Protein AF-A0A383C4E4-F1 (afdb_monomer)

Secondary structure (DSSP, 8-state):
-------B---SSTTSTTT-TT---B-----S----EEEEEHHHHHHHHHSSPPS---EEEEEEEEEEEGGGTSEEEEEEEEEEEEEEEEEGGGTEEEEEEEEEEEEES---TTSB-TTSSBP-SSEEEEEEEEEEEETTEEEEEEEEEEEE-TT-GGG-EEEEEEEEEEEETTTEEEEEEEEEEE----GGGPPPSSEEEEEEEEEEE--SSTTT---EEEEEEEEEE---SEE-TTS-S--

Organism: NCBI:txid408172

Mean predicted aligned error: 9.78 Å

pLDDT: mean 85.89, std 15.34, range [33.47, 98.38]

Nearest PDB structures (foldseek):
  5fvn-assembly2_D  TM=4.612E-01  e=5.073E-02  Enterobacter cloacae
  8qur-assembly1_A  TM=4.595E-01  e=1.278E-01  Klebsiella pneumoniae
  6rck-assembly1_A  TM=4.454E-01  e=1.677E-01  Klebsiella pneumoniae
  5o79-assembly1_A  TM=4.709E-01  e=2.735E-01  Klebsiella pneumoniae
  7pzf-assembly2_E  TM=3.926E-01  e=1.349E-01  Klebsiella pneumoniae

Solvent-accessible surface area (backbone atoms only — not comparable to full-atom values): 12964 Å² total; per-residue (Å²): 134,88,84,75,87,67,64,56,76,58,84,74,64,87,84,7,48,93,73,39,88,81,64,68,71,54,77,65,74,81,84,70,82,90,72,54,70,47,75,51,38,56,21,59,51,49,22,72,74,71,75,46,86,58,94,52,67,32,44,36,38,40,30,50,42,79,47,72,38,78,92,40,65,45,25,30,34,58,23,33,31,41,36,41,34,49,60,78,41,64,34,84,91,76,48,28,75,33,29,33,40,37,38,38,37,32,62,29,50,38,29,29,86,42,33,58,41,99,87,71,45,66,26,31,61,52,23,31,37,43,33,42,38,37,43,36,35,34,89,82,27,41,37,39,38,35,40,29,39,40,45,28,40,99,87,30,52,43,47,18,28,37,24,38,38,45,32,44,34,39,63,50,92,80,36,38,39,40,35,39,36,38,35,36,17,34,78,44,57,42,63,96,76,46,82,74,49,26,42,19,34,32,41,39,38,40,36,36,40,50,44,100,46,60,92,81,48,59,60,69,55,73,49,74,52,76,42,89,29,42,39,50,61,28,41,40,92,81,68,62,84,93,99

Foldseek 3Di:
DDPDDDQDQDCDDCPHCVNPVPDDRDPPDDPDDPWDKDKDWPQVVCCVVVVDHGPFTKIKMAIQAFDDFPNCQQHGFTAGWMKIKRWFDADPVQQWRIKMKMWIKGAFQFWWLQFADPVRHTDRHQKIKTKMWMWTCGPQWIKIKMKMWIAGGPPRRLSTWIKIKIKIWHDDPVFKTKMKMKIAIDDRHHPPPDDGQTGWMKIKMKMWTCDPCNVPDIDIDMDMDIDDHHIHRGHDPPNDDDD

Structure (mmCIF, N/CA/C/O backbone):
data_AF-A0A383C4E4-F1
#
_entry.id   AF-A0A383C4E4-F1
#
loop_
_atom_site.group_PDB
_atom_site.id
_atom_site.type_symbol
_atom_site.label_atom_id
_atom_site.label_alt_id
_atom_site.label_comp_id
_atom_site.label_asym_id
_atom_site.label_entity_id
_atom_site.label_seq_id
_atom_site.pdbx_PDB_ins_code
_atom_site.Cartn_x
_atom_site.Cartn_y
_atom_site.Cartn_z
_atom_site.occupancy
_atom_site.B_iso_or_equiv
_atom_site.auth_seq_id
_atom_site.auth_comp_id
_atom_site.auth_asym_id
_atom_site.auth_atom_id
_atom_site.pdbx_PDB_model_num
ATOM 1 N N . ASP A 1 1 ? 26.496 -8.017 -4.647 1.00 34.62 1 ASP A N 1
ATOM 2 C CA . ASP A 1 1 ? 27.631 -7.315 -4.023 1.00 34.62 1 ASP A CA 1
ATOM 3 C C . ASP A 1 1 ? 27.205 -5.937 -3.558 1.00 34.62 1 ASP A C 1
ATOM 5 O O . ASP A 1 1 ? 27.187 -5.003 -4.343 1.00 34.62 1 ASP A O 1
ATOM 9 N N . GLY A 1 2 ? 26.782 -5.831 -2.296 1.00 33.47 2 GLY A N 1
ATOM 10 C CA . GLY A 1 2 ? 26.472 -4.542 -1.680 1.00 33.47 2 GLY A CA 1
ATOM 11 C C . GLY A 1 2 ? 27.771 -3.847 -1.295 1.00 33.47 2 GLY A C 1
ATOM 12 O O . GLY A 1 2 ? 28.383 -4.205 -0.289 1.00 33.47 2 GLY A O 1
ATOM 13 N N . GLN A 1 3 ? 28.214 -2.899 -2.115 1.00 38.44 3 GLN A N 1
ATOM 14 C CA . GLN A 1 3 ? 29.313 -2.001 -1.771 1.00 38.44 3 GLN A CA 1
ATOM 15 C C . GLN A 1 3 ? 28.764 -0.907 -0.854 1.00 38.44 3 GLN A C 1
ATOM 17 O O . GLN A 1 3 ? 28.346 0.151 -1.302 1.00 38.44 3 GLN A O 1
ATOM 22 N N . GLY A 1 4 ? 28.695 -1.208 0.442 1.00 39.41 4 GLY A N 1
ATOM 23 C CA . GLY A 1 4 ? 28.630 -0.163 1.456 1.00 39.41 4 GLY A CA 1
ATOM 24 C C . GLY A 1 4 ? 30.041 0.372 1.674 1.00 39.41 4 GLY A C 1
ATOM 25 O O . GLY A 1 4 ? 30.912 -0.379 2.121 1.00 39.41 4 GLY A O 1
ATOM 26 N N . ASP A 1 5 ? 30.275 1.639 1.346 1.00 48.12 5 ASP A N 1
ATOM 27 C CA . ASP A 1 5 ? 31.549 2.303 1.607 1.00 48.12 5 ASP A CA 1
ATOM 28 C C . ASP A 1 5 ? 31.617 2.710 3.082 1.00 48.12 5 ASP A C 1
ATOM 30 O O . ASP A 1 5 ? 30.988 3.664 3.535 1.00 48.12 5 ASP A O 1
ATOM 34 N N . PHE A 1 6 ? 32.378 1.949 3.868 1.00 47.84 6 PHE A N 1
ATOM 35 C CA . PHE A 1 6 ? 32.626 2.253 5.275 1.00 47.84 6 PHE A CA 1
ATOM 36 C C . PHE A 1 6 ? 33.975 2.949 5.439 1.00 47.84 6 PHE A C 1
ATOM 38 O O . PHE A 1 6 ? 34.962 2.579 4.801 1.00 47.84 6 PHE A O 1
ATOM 45 N N . THR A 1 7 ? 34.052 3.896 6.379 1.00 50.06 7 THR A N 1
ATOM 46 C CA . THR A 1 7 ? 35.342 4.432 6.835 1.00 50.06 7 THR A CA 1
ATOM 47 C C . THR A 1 7 ? 36.208 3.277 7.349 1.00 50.06 7 THR A C 1
ATOM 49 O O . THR A 1 7 ? 35.898 2.656 8.369 1.00 50.06 7 THR A O 1
ATOM 52 N N . ARG A 1 8 ? 37.302 2.984 6.640 1.00 53.38 8 ARG A N 1
ATOM 53 C CA . ARG A 1 8 ? 38.217 1.882 6.954 1.00 53.38 8 ARG A CA 1
ATOM 54 C C . ARG A 1 8 ? 39.550 2.434 7.439 1.00 53.38 8 ARG A C 1
ATOM 56 O O . ARG A 1 8 ? 40.297 3.044 6.680 1.00 53.38 8 ARG A O 1
ATOM 63 N N . CYS A 1 9 ? 39.875 2.168 8.700 1.00 56.00 9 CYS A N 1
ATOM 64 C CA . CYS A 1 9 ? 41.239 2.300 9.207 1.00 56.00 9 CYS A CA 1
ATOM 65 C C . CYS A 1 9 ? 41.822 0.890 9.346 1.00 56.00 9 CYS A C 1
ATOM 67 O O . CYS A 1 9 ? 41.473 0.142 10.258 1.00 56.00 9 CYS A O 1
ATOM 69 N N . GLU A 1 10 ? 42.679 0.508 8.406 1.00 55.75 10 GLU A N 1
ATOM 70 C CA . GLU A 1 10 ? 43.325 -0.802 8.367 1.00 55.75 10 GLU A CA 1
ATOM 71 C C . GLU A 1 10 ? 44.598 -0.748 9.224 1.00 55.75 10 GLU A C 1
ATOM 73 O O . GLU A 1 10 ? 45.531 -0.014 8.914 1.00 55.75 10 GLU A O 1
ATOM 78 N N . ILE A 1 11 ? 44.612 -1.446 10.365 1.00 54.62 11 ILE A N 1
ATOM 79 C CA . ILE A 1 11 ? 45.678 -1.304 11.382 1.00 54.62 11 ILE A CA 1
ATOM 80 C C . ILE A 1 11 ? 46.744 -2.412 11.244 1.00 54.62 11 ILE A C 1
ATOM 82 O O . ILE A 1 11 ? 47.861 -2.257 11.733 1.00 54.62 11 ILE A O 1
ATOM 86 N N . PHE A 1 12 ? 46.440 -3.506 10.531 1.00 47.72 12 PHE A N 1
ATOM 87 C CA . PHE A 1 12 ? 47.364 -4.612 10.248 1.00 47.72 12 PHE A CA 1
ATOM 88 C C . PHE A 1 12 ? 47.066 -5.248 8.878 1.00 47.72 12 PHE A C 1
ATOM 90 O O . PHE A 1 12 ? 45.905 -5.489 8.566 1.00 47.72 12 PHE A O 1
ATOM 97 N N . GLY A 1 13 ? 48.111 -5.534 8.091 1.00 55.59 13 GLY A N 1
ATOM 98 C CA . GLY A 1 13 ? 48.041 -6.025 6.703 1.00 55.59 13 GLY A CA 1
ATOM 99 C C . GLY A 1 13 ? 49.127 -5.375 5.831 1.00 55.59 13 GLY A C 1
ATOM 100 O O . GLY A 1 13 ? 49.783 -4.439 6.291 1.00 55.59 13 GLY A O 1
ATOM 101 N N . ASP A 1 14 ? 49.333 -5.844 4.595 1.00 55.06 14 ASP A N 1
ATOM 102 C CA . ASP A 1 14 ? 50.306 -5.233 3.662 1.00 55.06 14 ASP A CA 1
ATOM 103 C C . ASP A 1 14 ? 49.975 -3.758 3.354 1.00 55.06 14 ASP A C 1
ATOM 105 O O . ASP A 1 14 ? 50.883 -2.964 3.120 1.00 55.06 14 ASP A O 1
ATOM 109 N N . ASP A 1 15 ? 48.697 -3.383 3.471 1.00 52.56 15 ASP A N 1
ATOM 110 C CA . ASP A 1 15 ? 48.166 -2.026 3.290 1.00 52.56 15 ASP A CA 1
ATOM 111 C 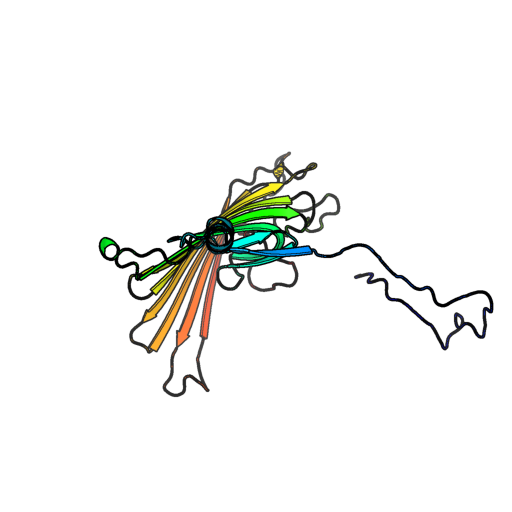C . ASP A 1 15 ? 48.082 -1.193 4.593 1.00 52.56 15 ASP A C 1
ATOM 113 O O . ASP A 1 15 ? 47.502 -0.105 4.605 1.00 52.56 15 ASP A O 1
ATOM 117 N N . ALA A 1 16 ? 48.639 -1.675 5.713 1.00 52.34 16 ALA A N 1
ATOM 118 C CA . ALA A 1 16 ? 48.632 -0.938 6.978 1.00 52.34 16 ALA A CA 1
ATOM 119 C C . ALA A 1 16 ? 49.581 0.286 6.938 1.00 52.34 16 ALA A C 1
ATOM 121 O O . ALA A 1 16 ? 50.659 0.208 6.344 1.00 52.34 16 ALA A O 1
ATOM 122 N N . PRO A 1 17 ? 49.277 1.389 7.656 1.00 51.47 17 PRO A N 1
ATOM 123 C CA . PRO A 1 17 ? 50.084 2.619 7.651 1.00 51.47 17 PRO A CA 1
ATOM 124 C C . PRO A 1 17 ? 51.534 2.437 8.132 1.00 51.47 17 PRO A C 1
ATOM 126 O O . PRO A 1 17 ? 52.376 3.305 7.917 1.00 51.47 17 PRO A O 1
ATOM 129 N N . ASN A 1 18 ? 51.845 1.304 8.771 1.00 54.72 18 ASN A N 1
ATOM 130 C CA . ASN A 1 18 ? 53.214 0.931 9.129 1.00 54.72 18 ASN A CA 1
ATOM 131 C C . ASN A 1 18 ? 54.079 0.548 7.908 1.00 54.72 18 ASN A C 1
ATOM 133 O O . ASN A 1 18 ? 55.302 0.616 8.009 1.00 54.72 18 ASN A O 1
ATOM 137 N N . ASN A 1 19 ? 53.463 0.176 6.778 1.00 55.12 19 ASN A N 1
ATOM 138 C CA . ASN A 1 19 ? 54.127 -0.229 5.534 1.00 55.12 19 ASN A CA 1
ATOM 139 C C . ASN A 1 19 ? 53.989 0.807 4.395 1.00 55.12 19 ASN A C 1
ATOM 141 O O . ASN A 1 19 ? 54.806 0.788 3.477 1.00 55.12 19 ASN A O 1
ATOM 145 N N . ASP A 1 20 ? 53.031 1.743 4.475 1.00 58.00 20 ASP A N 1
ATOM 146 C CA . ASP A 1 20 ? 52.913 2.907 3.578 1.00 58.00 20 ASP A CA 1
ATOM 147 C C . ASP A 1 20 ? 52.643 4.204 4.381 1.00 58.00 20 ASP A C 1
ATOM 149 O O . ASP A 1 20 ? 51.496 4.500 4.732 1.00 58.00 20 ASP A O 1
ATOM 153 N N . PRO A 1 21 ? 53.681 5.015 4.676 1.00 57.44 21 PRO A N 1
ATOM 154 C CA . PRO A 1 21 ? 53.554 6.228 5.489 1.00 57.44 21 PRO A CA 1
ATOM 155 C C . PRO A 1 21 ? 52.759 7.363 4.813 1.00 57.44 21 PRO A C 1
ATOM 157 O O . PRO A 1 21 ? 52.556 8.412 5.430 1.00 57.44 21 PRO A O 1
ATOM 160 N N . GLY A 1 22 ? 52.327 7.196 3.555 1.00 55.16 22 GLY A N 1
ATOM 161 C CA . GLY A 1 22 ? 51.508 8.165 2.824 1.00 55.16 22 GLY A CA 1
ATOM 162 C C . GLY A 1 22 ? 49.995 7.968 2.968 1.00 55.16 22 GLY A C 1
ATOM 163 O O . GLY A 1 22 ? 49.236 8.895 2.668 1.00 55.16 22 GLY A O 1
ATOM 164 N N . ARG A 1 23 ? 49.536 6.801 3.438 1.00 55.31 23 ARG A N 1
ATOM 165 C CA . ARG A 1 23 ? 48.113 6.435 3.425 1.00 55.31 23 ARG A CA 1
ATOM 166 C C . ARG A 1 23 ? 47.428 6.838 4.736 1.00 55.31 23 ARG A C 1
ATOM 168 O O . ARG A 1 23 ? 47.608 6.219 5.782 1.00 55.31 23 ARG A O 1
ATOM 175 N N . LYS A 1 24 ? 46.671 7.939 4.694 1.00 55.66 24 LYS A N 1
ATOM 176 C CA . LYS A 1 24 ? 45.848 8.433 5.814 1.00 55.66 24 LYS A CA 1
ATOM 177 C C . LYS A 1 24 ? 44.540 7.637 5.880 1.00 55.66 24 LYS A C 1
ATOM 179 O O . LYS A 1 24 ? 44.073 7.189 4.839 1.00 55.66 24 LYS A O 1
ATOM 184 N N . CYS A 1 25 ? 43.956 7.480 7.077 1.00 56.62 25 CYS A N 1
ATOM 185 C CA . CYS A 1 25 ? 42.589 6.960 7.218 1.00 56.62 25 CYS A CA 1
ATOM 186 C C . CYS A 1 25 ? 41.673 7.735 6.265 1.00 56.62 25 CYS A C 1
ATOM 188 O O . CYS A 1 25 ? 41.581 8.961 6.371 1.00 56.62 25 CYS A O 1
ATOM 190 N N . ASP A 1 26 ? 41.053 7.022 5.330 1.00 54.94 26 ASP A N 1
ATOM 191 C CA . ASP A 1 26 ? 40.182 7.626 4.334 1.00 54.94 26 ASP A CA 1
ATOM 192 C C . ASP A 1 26 ? 38.811 7.810 4.985 1.00 54.94 26 ASP A C 1
ATOM 194 O O . ASP A 1 26 ? 38.038 6.863 5.159 1.00 54.94 26 ASP A O 1
ATOM 198 N N . LEU A 1 27 ? 38.580 9.021 5.494 1.00 47.47 27 LEU A N 1
ATOM 199 C CA . LEU A 1 27 ? 37.306 9.405 6.082 1.00 47.47 27 LEU A CA 1
ATOM 200 C C . LEU A 1 27 ? 36.301 9.553 4.941 1.00 47.47 27 LEU A C 1
ATOM 202 O O . LEU A 1 27 ? 36.204 10.611 4.323 1.00 47.47 27 LEU A O 1
ATOM 206 N N . GLN A 1 28 ? 35.553 8.485 4.688 1.00 53.72 28 GLN A N 1
ATOM 207 C CA . GLN A 1 28 ? 34.392 8.511 3.810 1.00 53.72 28 GLN A CA 1
ATOM 208 C C . GLN A 1 28 ? 33.244 9.149 4.600 1.00 53.72 28 GLN A C 1
ATOM 210 O O . GLN A 1 28 ? 32.532 8.480 5.348 1.00 53.72 28 GLN A O 1
ATOM 215 N N . SER A 1 29 ? 33.163 10.479 4.532 1.00 46.19 29 SER A N 1
ATOM 216 C CA . SER A 1 29 ? 32.079 11.278 5.102 1.00 46.19 29 SER A CA 1
ATOM 217 C C . SER A 1 29 ? 31.195 11.740 3.958 1.00 46.19 29 SER A C 1
ATOM 219 O O . SER A 1 29 ? 31.507 12.747 3.320 1.00 46.19 29 SER A O 1
ATOM 221 N N . ASP A 1 30 ? 30.095 11.033 3.721 1.00 53.16 30 ASP A N 1
ATOM 222 C CA . ASP A 1 30 ? 29.042 11.568 2.872 1.00 53.16 30 ASP A CA 1
ATOM 223 C C . ASP A 1 30 ? 28.225 12.588 3.685 1.00 53.16 30 ASP A C 1
ATOM 225 O O . ASP A 1 30 ? 27.675 12.277 4.739 1.00 53.16 30 ASP A O 1
ATOM 229 N N . GLY A 1 31 ? 28.259 13.850 3.255 1.00 52.62 31 GLY A N 1
ATOM 230 C CA . GLY A 1 31 ? 27.473 14.940 3.838 1.00 52.62 31 GLY A CA 1
ATOM 231 C C . GLY A 1 31 ? 26.096 15.086 3.192 1.00 52.62 31 GLY A C 1
ATOM 232 O O . GLY A 1 31 ? 25.402 16.067 3.471 1.00 52.62 31 GLY A O 1
ATOM 233 N N . ASN A 1 32 ? 25.729 14.165 2.298 1.00 59.12 32 ASN A N 1
ATOM 234 C CA . ASN A 1 32 ? 24.420 14.131 1.680 1.00 59.12 32 ASN A CA 1
ATOM 235 C C . ASN A 1 32 ? 23.348 13.835 2.729 1.00 59.12 32 ASN A C 1
ATOM 237 O O . ASN A 1 32 ? 23.514 13.040 3.653 1.00 59.12 32 ASN A O 1
ATOM 241 N N . LEU A 1 33 ? 22.231 14.541 2.606 1.00 57.62 33 LEU A N 1
ATOM 242 C CA . LEU A 1 33 ? 21.075 14.303 3.447 1.00 57.62 33 LEU A CA 1
ATOM 243 C C . LEU A 1 33 ? 20.309 13.115 2.858 1.00 57.62 33 LEU A C 1
ATOM 245 O O . LEU A 1 33 ? 19.582 13.273 1.882 1.00 57.62 33 LEU A O 1
ATOM 249 N N . ASP A 1 34 ? 20.493 11.933 3.446 1.00 64.81 34 ASP A N 1
ATOM 250 C CA . ASP A 1 34 ? 19.943 10.673 2.919 1.00 64.81 34 ASP A CA 1
ATOM 251 C C . ASP A 1 34 ? 18.417 10.558 3.055 1.00 64.81 34 ASP A C 1
ATOM 253 O O . ASP A 1 34 ? 17.757 9.851 2.283 1.00 64.81 34 ASP A O 1
ATOM 257 N N . ALA A 1 35 ? 17.859 11.238 4.061 1.00 71.50 35 ALA A N 1
ATOM 258 C CA . ALA A 1 35 ? 16.445 11.198 4.402 1.00 71.50 35 ALA A CA 1
ATOM 259 C C . ALA A 1 35 ? 16.009 12.472 5.144 1.00 71.50 35 ALA A C 1
ATOM 261 O O . ALA A 1 35 ? 16.574 12.825 6.181 1.00 71.50 35 ALA A O 1
ATOM 262 N N . LEU A 1 36 ? 14.962 13.133 4.644 1.00 81.56 36 LEU A N 1
ATOM 263 C CA . LEU A 1 36 ? 14.192 14.142 5.376 1.00 81.56 36 LEU A CA 1
ATOM 264 C C . LEU A 1 36 ? 12.767 13.623 5.528 1.00 81.56 36 LEU A C 1
ATOM 266 O O . LEU A 1 36 ? 12.201 13.150 4.548 1.00 81.56 36 LEU A O 1
ATOM 270 N N . PHE A 1 37 ? 12.189 13.744 6.717 1.00 88.25 37 PHE A N 1
ATOM 271 C CA . PHE A 1 37 ? 10.801 13.383 6.987 1.00 88.25 37 PHE A CA 1
ATOM 272 C C . PHE A 1 37 ? 10.166 14.424 7.908 1.00 88.25 37 PHE A C 1
ATOM 274 O O . PHE A 1 37 ? 10.775 14.850 8.893 1.00 88.25 37 PHE A O 1
ATOM 281 N N . LEU A 1 38 ? 8.948 14.832 7.572 1.00 90.31 38 LEU A N 1
ATOM 282 C CA . LEU A 1 38 ? 8.118 15.756 8.331 1.00 90.31 38 LEU A CA 1
ATOM 283 C C . LEU A 1 38 ? 6.707 15.186 8.431 1.00 90.31 38 LEU A C 1
ATOM 285 O O . LEU A 1 38 ? 6.130 14.792 7.424 1.00 90.31 38 LEU A O 1
ATOM 289 N N . GLU A 1 39 ? 6.143 15.219 9.633 1.00 91.38 39 GLU A N 1
ATOM 290 C CA . GLU A 1 39 ? 4.752 14.868 9.913 1.00 91.38 39 GLU A CA 1
ATOM 291 C C . GLU A 1 39 ? 4.081 16.037 10.633 1.00 91.38 39 GLU A C 1
ATOM 293 O O . GLU A 1 39 ? 4.711 16.742 11.431 1.00 91.38 39 GLU A O 1
ATOM 298 N N . GLY A 1 40 ? 2.805 16.261 10.351 1.00 90.56 40 GLY A N 1
ATOM 299 C CA . GLY A 1 40 ? 2.017 17.280 11.023 1.00 90.56 40 GLY A CA 1
ATOM 300 C C . GLY A 1 40 ? 0.525 17.026 10.897 1.00 90.56 40 GLY A C 1
ATOM 301 O O . GLY A 1 40 ? 0.090 16.093 10.231 1.00 90.56 40 GLY A O 1
ATOM 302 N N . ASP A 1 41 ? -0.264 17.891 11.527 1.00 92.81 41 ASP A N 1
ATOM 303 C CA . ASP A 1 41 ? -1.719 17.882 11.412 1.00 92.81 41 ASP A CA 1
ATOM 304 C C . ASP A 1 41 ? -2.213 19.267 10.979 1.00 92.81 41 ASP A C 1
ATOM 306 O O . ASP A 1 41 ? -1.967 20.277 11.649 1.00 92.81 41 ASP A O 1
ATOM 310 N N . GLY A 1 42 ? -2.895 19.325 9.833 1.00 88.25 42 GLY A N 1
ATOM 311 C CA . GLY A 1 42 ? -3.406 20.571 9.267 1.00 88.25 42 GLY A CA 1
ATOM 312 C C . GLY A 1 42 ? -4.456 21.257 10.149 1.00 88.25 42 GLY A C 1
ATOM 313 O O . GLY A 1 42 ? -4.470 22.487 10.235 1.00 88.25 42 GLY A O 1
ATOM 314 N N . GLY A 1 43 ? -5.290 20.485 10.848 1.00 85.69 43 GLY A N 1
ATOM 315 C CA . GLY A 1 43 ? -6.284 20.977 11.800 1.00 85.69 43 GLY A CA 1
ATOM 316 C C . GLY A 1 43 ? -5.641 21.603 13.035 1.00 85.69 43 GLY A C 1
ATOM 317 O O . GLY A 1 43 ? -6.037 22.695 13.462 1.00 85.69 43 GLY A O 1
ATOM 318 N N . ALA A 1 44 ? -4.589 20.979 13.564 1.00 86.44 44 ALA A N 1
ATOM 319 C CA . ALA A 1 44 ? -3.812 21.527 14.674 1.00 86.44 44 ALA A CA 1
ATOM 320 C C . ALA A 1 44 ? -3.062 22.812 14.278 1.00 86.44 44 ALA A C 1
ATOM 322 O O . ALA A 1 44 ? -3.088 23.798 15.021 1.00 86.44 44 ALA A O 1
ATOM 323 N N . ILE A 1 45 ? -2.443 22.837 13.091 1.00 87.00 45 ILE A N 1
ATOM 324 C CA . ILE A 1 45 ? -1.761 24.029 12.558 1.00 87.00 45 ILE A CA 1
ATOM 325 C C . ILE A 1 45 ? -2.757 25.177 12.373 1.00 87.00 45 ILE A C 1
ATOM 327 O O . ILE A 1 45 ? -2.500 26.292 12.832 1.00 87.00 45 ILE A O 1
ATOM 331 N N . TYR A 1 46 ? -3.910 24.912 11.748 1.00 87.50 46 TYR A N 1
ATOM 332 C CA . TYR A 1 46 ? -4.963 25.913 11.578 1.00 87.50 46 TYR A CA 1
ATOM 333 C C . TYR A 1 46 ? -5.427 26.461 12.927 1.00 87.50 46 TYR A C 1
ATOM 335 O O . TYR A 1 46 ? -5.529 27.678 13.092 1.00 87.50 46 TYR A O 1
ATOM 343 N N . SER A 1 47 ? -5.652 25.582 13.905 1.00 88.50 47 SER A N 1
ATOM 344 C CA . SER A 1 47 ? -6.107 25.994 15.233 1.00 88.50 47 SER A CA 1
ATOM 345 C C . SER A 1 47 ? -5.077 26.872 15.948 1.00 88.50 47 SER A C 1
ATOM 347 O O . SER A 1 47 ? -5.429 27.877 16.565 1.00 88.50 47 SER A O 1
ATOM 349 N N . GLY A 1 48 ? -3.788 26.548 15.811 1.00 87.38 48 GLY A N 1
ATOM 350 C CA . GLY A 1 48 ? -2.694 27.344 16.368 1.00 87.38 48 GLY A CA 1
ATOM 351 C C . GLY A 1 48 ? -2.539 28.727 15.725 1.00 87.38 48 GLY A C 1
ATOM 352 O O . GLY A 1 48 ? -2.203 29.684 16.420 1.00 87.38 48 GLY A O 1
ATOM 353 N N . LEU A 1 49 ? -2.794 28.850 14.417 1.00 90.44 49 LEU A N 1
ATOM 354 C CA . LEU A 1 49 ? -2.662 30.111 13.674 1.00 90.44 49 LEU A CA 1
ATOM 355 C C . LEU A 1 49 ? -3.898 31.015 13.779 1.00 90.44 49 LEU A C 1
ATOM 357 O O . LEU A 1 49 ? -3.757 32.234 13.855 1.00 90.44 49 LEU A O 1
ATOM 361 N N . SER A 1 50 ? -5.099 30.433 13.755 1.00 89.56 50 SER A N 1
ATOM 362 C CA . SER A 1 50 ? -6.371 31.171 13.785 1.00 89.56 50 SER A CA 1
ATOM 363 C C . SER A 1 50 ? -6.858 31.479 15.203 1.00 89.56 50 SER A C 1
ATOM 365 O O . SER A 1 50 ? -7.622 32.421 15.396 1.00 89.56 50 SER A O 1
ATOM 367 N N . GLY A 1 51 ? -6.422 30.700 16.200 1.00 85.81 51 GLY A N 1
ATOM 368 C CA . GLY A 1 51 ? -6.966 30.748 17.557 1.00 85.81 51 GLY A CA 1
ATOM 369 C C . GLY A 1 51 ? -8.369 30.139 17.682 1.00 85.81 51 GLY A C 1
ATOM 370 O O . GLY A 1 51 ? -8.967 30.217 18.756 1.00 85.81 51 GLY A O 1
ATOM 371 N N . GLU A 1 52 ? -8.898 29.539 16.613 1.00 88.44 52 GLU A N 1
ATOM 372 C CA . GLU A 1 52 ? -10.189 28.851 16.583 1.00 88.44 52 GLU A CA 1
ATOM 373 C C . GLU A 1 52 ? -9.987 27.335 16.611 1.00 88.44 52 GLU A C 1
ATOM 375 O O . GLU A 1 52 ? -9.052 26.813 16.015 1.00 88.44 52 GLU A O 1
ATOM 380 N N . TYR A 1 53 ? -10.874 26.600 17.279 1.00 82.12 53 TYR A N 1
ATOM 381 C CA . TYR A 1 53 ? -10.806 25.139 17.266 1.00 82.12 53 TYR A CA 1
ATOM 382 C C . TYR A 1 53 ? -11.220 24.585 15.897 1.00 82.12 53 TYR A C 1
ATOM 384 O O . TYR A 1 53 ? -12.339 24.828 15.441 1.00 82.12 53 TYR A O 1
ATOM 392 N N . SER A 1 54 ? -10.343 23.794 15.275 1.00 82.75 54 SER A N 1
ATOM 393 C CA . SER A 1 54 ? -10.711 22.952 14.135 1.00 82.75 54 SER A CA 1
ATOM 394 C C . SER A 1 54 ? -11.624 21.809 14.589 1.00 82.75 54 SER A C 1
ATOM 396 O O . SER A 1 54 ? -11.456 21.248 15.669 1.00 82.75 54 SER A O 1
ATOM 398 N N . SER A 1 55 ? -12.594 21.458 13.746 1.00 80.25 55 SER A N 1
ATOM 399 C CA . SER A 1 55 ? -13.447 20.269 13.919 1.00 80.25 55 SER A CA 1
ATOM 400 C C . SER A 1 55 ? -12.965 19.072 13.098 1.00 80.25 55 SER A C 1
ATOM 402 O O . SER A 1 55 ? -13.601 18.021 13.114 1.00 80.25 55 SER A O 1
ATOM 404 N N . ILE A 1 56 ? -11.871 19.254 12.356 1.00 78.56 56 ILE A N 1
ATOM 405 C CA . ILE A 1 56 ? -11.300 18.274 11.442 1.00 78.56 56 ILE A CA 1
ATOM 406 C C . ILE A 1 56 ? -9.813 18.152 11.761 1.00 78.56 56 ILE A C 1
ATOM 408 O O . ILE A 1 56 ? -9.120 19.172 11.843 1.00 78.56 56 ILE A O 1
ATOM 412 N N . ASP A 1 57 ? -9.355 16.913 11.877 1.00 85.06 57 ASP A N 1
ATOM 413 C CA . ASP A 1 57 ? -7.945 16.546 11.928 1.00 85.06 57 ASP A CA 1
ATOM 414 C C . ASP A 1 57 ? -7.516 16.105 10.526 1.00 85.06 57 ASP A C 1
ATOM 416 O O . ASP A 1 57 ? -8.246 15.383 9.839 1.00 85.06 57 ASP A O 1
ATOM 420 N N . VAL A 1 58 ? -6.356 16.578 10.072 1.00 91.19 58 VAL A N 1
ATOM 421 C CA . VAL A 1 58 ? -5.814 16.230 8.748 1.00 91.19 58 VAL A CA 1
ATOM 422 C C . VAL A 1 58 ? -4.334 15.900 8.908 1.00 91.19 58 VAL A C 1
ATOM 424 O O . VAL A 1 58 ? -3.483 16.755 8.625 1.00 91.19 58 VAL A O 1
ATOM 427 N N . PRO A 1 59 ? -4.009 14.688 9.393 1.00 93.81 59 PRO A N 1
ATOM 428 C CA . PRO A 1 59 ? -2.634 14.234 9.488 1.00 93.81 59 PRO A CA 1
ATOM 429 C C . PRO A 1 59 ? -2.007 14.166 8.099 1.00 93.81 59 PRO A C 1
ATOM 431 O O . PRO A 1 59 ? -2.625 13.677 7.149 1.00 93.81 59 PRO A O 1
ATOM 434 N N . PHE A 1 60 ? -0.774 14.637 7.980 1.00 94.69 60 PHE A N 1
ATOM 435 C CA . PHE A 1 60 ? 0.001 14.575 6.753 1.00 94.69 60 PHE A CA 1
ATOM 436 C C . PHE A 1 60 ? 1.461 14.238 7.042 1.00 94.69 60 PHE A C 1
ATOM 438 O O . PHE A 1 60 ? 1.993 14.559 8.103 1.00 94.69 60 PHE A O 1
ATOM 445 N N . ALA A 1 61 ? 2.116 13.646 6.052 1.00 94.62 61 ALA A N 1
ATOM 446 C CA . ALA A 1 61 ? 3.538 13.353 6.051 1.00 94.62 61 ALA A CA 1
ATOM 447 C C . ALA A 1 61 ? 4.161 13.794 4.721 1.00 94.62 61 ALA A C 1
ATOM 449 O O . ALA A 1 61 ? 3.514 13.703 3.680 1.00 94.62 61 ALA A O 1
ATOM 450 N N . VAL A 1 62 ? 5.400 14.288 4.746 1.00 94.62 62 VAL A N 1
ATOM 451 C CA . VAL A 1 62 ? 6.179 14.674 3.559 1.00 94.62 62 VAL A CA 1
ATOM 452 C C . VAL A 1 62 ? 7.642 14.279 3.750 1.00 94.62 62 VAL A C 1
ATOM 454 O O . VAL A 1 62 ? 8.211 14.486 4.822 1.00 94.62 62 VAL A O 1
ATOM 457 N N . GLY A 1 63 ? 8.268 13.763 2.695 1.00 92.81 63 GLY A N 1
ATOM 458 C CA . GLY A 1 63 ? 9.662 13.331 2.676 1.00 92.81 63 GLY A CA 1
ATOM 459 C C . GLY A 1 63 ? 9.803 11.828 2.454 1.00 92.81 63 GLY A C 1
ATOM 460 O O . GLY A 1 63 ? 8.903 11.201 1.903 1.00 92.81 63 GLY A O 1
ATOM 461 N N . LEU A 1 64 ? 10.935 11.253 2.861 1.00 92.88 64 LEU A N 1
ATOM 462 C CA . LEU A 1 64 ? 11.157 9.808 2.826 1.00 92.88 64 LEU A CA 1
ATOM 463 C C . LEU A 1 64 ? 10.366 9.160 3.965 1.00 92.88 64 LEU A C 1
ATOM 465 O O . LEU A 1 64 ? 10.776 9.232 5.124 1.00 92.88 64 LEU A O 1
ATOM 469 N N . MET A 1 65 ? 9.221 8.566 3.639 1.00 92.69 65 MET A N 1
ATOM 470 C CA . MET A 1 65 ? 8.280 8.031 4.622 1.00 92.69 65 MET A CA 1
ATOM 471 C C . MET A 1 65 ? 8.034 6.536 4.394 1.00 92.69 65 MET A C 1
ATOM 473 O O . MET A 1 65 ? 7.769 6.131 3.262 1.00 92.69 65 MET A O 1
ATOM 477 N N . PRO A 1 66 ? 8.093 5.702 5.447 1.00 90.94 66 PRO A N 1
ATOM 478 C CA . PRO A 1 66 ? 7.668 4.316 5.350 1.00 90.94 66 PRO A CA 1
ATOM 479 C C . PRO A 1 66 ? 6.140 4.257 5.340 1.00 90.94 66 PRO A C 1
ATOM 481 O O 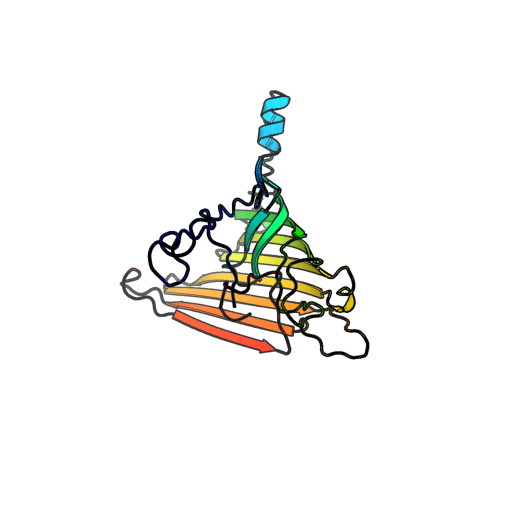. PRO A 1 66 ? 5.493 4.712 6.284 1.00 90.94 66 PRO A O 1
ATOM 484 N N . LEU A 1 67 ? 5.561 3.667 4.298 1.00 91.94 67 LEU A N 1
ATOM 485 C CA . LEU A 1 67 ? 4.144 3.327 4.269 1.00 91.94 67 LEU A CA 1
ATOM 486 C C . LEU A 1 67 ? 3.977 1.811 4.347 1.00 91.94 67 LEU A C 1
ATOM 488 O O . LEU A 1 67 ? 4.676 1.041 3.689 1.00 91.94 67 LEU A O 1
ATOM 492 N N . LEU A 1 68 ? 3.025 1.391 5.177 1.00 92.44 68 LEU A N 1
ATOM 493 C CA . LEU A 1 68 ? 2.695 -0.009 5.384 1.00 92.44 68 LEU A CA 1
ATOM 494 C C . LEU A 1 68 ? 1.179 -0.161 5.416 1.00 92.44 68 LEU A C 1
ATOM 496 O O . LEU A 1 68 ? 0.514 0.343 6.320 1.00 92.44 68 LEU A O 1
ATOM 500 N N . PHE A 1 69 ? 0.639 -0.882 4.438 1.00 93.50 69 PHE A N 1
ATOM 501 C CA . PHE A 1 69 ? -0.790 -1.169 4.335 1.00 93.50 69 PHE A CA 1
ATOM 502 C C . PHE A 1 69 ? -1.026 -2.671 4.217 1.00 93.50 69 PHE A C 1
ATOM 504 O O . PHE A 1 69 ? -0.245 -3.390 3.588 1.00 93.50 69 PHE A O 1
ATOM 511 N N . GLN A 1 70 ? -2.128 -3.153 4.802 1.00 89.75 70 GLN A N 1
ATOM 512 C CA . GLN A 1 70 ? -2.539 -4.556 4.733 1.00 89.75 70 GLN A CA 1
ATOM 513 C C . GLN A 1 70 ? -1.454 -5.544 5.176 1.00 89.75 70 GLN A C 1
ATOM 515 O O . GLN A 1 70 ? -1.164 -6.522 4.481 1.00 89.75 70 GLN A O 1
ATOM 520 N N . ASN A 1 71 ? -0.837 -5.276 6.327 1.00 85.75 71 ASN A N 1
ATOM 521 C CA . ASN A 1 71 ? 0.277 -6.059 6.877 1.00 85.75 71 ASN A CA 1
ATOM 522 C C . ASN A 1 71 ? 1.479 -6.170 5.924 1.00 85.75 71 ASN A C 1
ATOM 524 O O . ASN A 1 71 ? 2.192 -7.169 5.946 1.00 85.75 71 ASN A O 1
ATOM 528 N N . GLY A 1 72 ? 1.663 -5.173 5.059 1.00 85.81 72 GLY A N 1
ATOM 529 C CA . GLY A 1 72 ? 2.764 -5.115 4.109 1.00 85.81 72 GLY A CA 1
ATOM 530 C C . GLY A 1 72 ? 2.554 -5.916 2.825 1.00 85.81 72 GLY A C 1
ATOM 531 O O . GLY A 1 72 ? 3.392 -5.869 1.935 1.00 85.81 72 GLY A O 1
ATOM 532 N N . ILE A 1 73 ? 1.430 -6.624 2.666 1.00 90.50 73 ILE A N 1
ATOM 533 C CA . ILE A 1 73 ? 1.188 -7.447 1.467 1.00 90.50 73 ILE A CA 1
ATOM 534 C C . ILE A 1 73 ? 0.879 -6.583 0.244 1.00 90.50 73 ILE A C 1
ATOM 536 O O . ILE A 1 73 ? 1.283 -6.920 -0.867 1.00 90.50 73 ILE A O 1
ATOM 540 N N . TRP A 1 74 ? 0.158 -5.477 0.435 1.00 94.31 74 TRP A N 1
ATOM 541 C CA . TRP A 1 74 ? -0.158 -4.568 -0.664 1.00 94.31 74 TRP A CA 1
ATOM 542 C C . TRP A 1 74 ? 0.901 -3.484 -0.844 1.00 94.31 74 TRP A C 1
ATOM 544 O O . TRP A 1 74 ? 1.322 -3.226 -1.972 1.00 94.31 74 TRP A O 1
ATOM 554 N N . LEU A 1 75 ? 1.329 -2.864 0.257 1.00 93.94 75 LEU A N 1
ATOM 555 C CA . LEU A 1 75 ? 2.335 -1.812 0.247 1.00 93.94 75 LEU A CA 1
ATOM 556 C C . LEU A 1 75 ? 3.213 -1.936 1.494 1.00 93.94 75 LEU A C 1
ATOM 558 O O . LEU A 1 75 ? 2.696 -1.932 2.612 1.00 93.94 75 LEU A O 1
ATOM 562 N N . GLU A 1 76 ? 4.519 -2.059 1.279 1.00 94.06 76 GLU A N 1
ATOM 563 C CA . GLU A 1 76 ? 5.560 -2.128 2.308 1.00 94.06 76 GLU A CA 1
ATOM 564 C C . GLU A 1 76 ? 6.845 -1.518 1.750 1.00 94.06 76 GLU A C 1
ATOM 566 O O . GLU A 1 76 ? 7.758 -2.223 1.314 1.00 94.06 76 GLU A O 1
ATOM 571 N N . ASP A 1 77 ? 6.884 -0.193 1.693 1.00 92.31 77 ASP A N 1
ATOM 572 C CA . ASP A 1 77 ? 8.005 0.519 1.092 1.00 92.31 77 ASP A CA 1
ATOM 573 C C . ASP A 1 77 ? 8.237 1.870 1.767 1.00 92.31 77 ASP A C 1
ATOM 575 O O . ASP A 1 77 ? 7.334 2.442 2.385 1.00 92.31 77 ASP A O 1
ATOM 579 N N . ALA A 1 78 ? 9.462 2.371 1.658 1.00 91.12 78 ALA A N 1
ATOM 580 C CA . ALA A 1 78 ? 9.834 3.700 2.110 1.00 91.12 78 ALA A CA 1
ATOM 581 C C . ALA A 1 78 ? 10.244 4.543 0.905 1.00 91.12 78 ALA A C 1
ATOM 583 O O . ALA A 1 78 ? 11.359 4.413 0.408 1.00 91.12 78 ALA A O 1
ATOM 584 N N . PHE A 1 79 ? 9.354 5.439 0.480 1.00 92.94 79 PHE A N 1
ATOM 585 C CA . PHE A 1 79 ? 9.565 6.289 -0.689 1.00 92.94 79 PHE A CA 1
ATOM 586 C C . PHE A 1 79 ? 9.509 7.774 -0.336 1.00 92.94 79 PHE A C 1
ATOM 588 O O . PHE A 1 79 ? 8.907 8.188 0.661 1.00 92.94 79 PHE A O 1
ATOM 595 N N . THR A 1 80 ? 10.163 8.590 -1.160 1.00 94.56 80 THR A N 1
ATOM 596 C CA . THR A 1 80 ? 10.133 10.048 -1.036 1.00 94.56 80 THR A CA 1
ATOM 597 C C . THR A 1 80 ? 8.838 10.569 -1.637 1.00 94.56 80 THR A C 1
ATOM 599 O O . THR A 1 80 ? 8.567 10.370 -2.821 1.00 94.56 80 THR A O 1
ATOM 602 N N . GLY A 1 81 ? 8.028 11.253 -0.835 1.00 94.62 81 GLY A N 1
ATOM 603 C CA . GLY A 1 81 ? 6.706 11.665 -1.276 1.00 94.62 81 GLY A CA 1
ATOM 604 C C . GLY A 1 81 ? 5.924 12.487 -0.266 1.00 94.62 81 GLY A C 1
ATOM 605 O O . GLY A 1 81 ? 6.493 13.173 0.582 1.00 94.62 81 GLY A O 1
ATOM 606 N N . ALA A 1 82 ? 4.603 12.426 -0.380 1.00 96.44 82 ALA A N 1
ATOM 607 C CA . ALA A 1 82 ? 3.672 13.015 0.567 1.00 96.44 82 ALA A CA 1
ATOM 608 C C . ALA A 1 82 ? 2.454 12.111 0.772 1.00 96.44 82 ALA A C 1
ATOM 610 O O . ALA A 1 82 ? 1.993 11.455 -0.162 1.00 96.44 82 ALA A O 1
ATOM 611 N N . ALA A 1 83 ? 1.916 12.098 1.986 1.00 97.06 83 ALA A N 1
ATOM 612 C CA . ALA A 1 83 ? 0.671 11.428 2.326 1.00 97.06 83 ALA A CA 1
ATOM 613 C C . ALA A 1 83 ? -0.216 12.338 3.174 1.00 97.06 83 ALA A C 1
ATOM 615 O O . ALA A 1 83 ? 0.272 13.180 3.925 1.00 97.06 83 ALA A O 1
ATOM 616 N N . VAL A 1 84 ? -1.527 12.155 3.061 1.00 96.88 84 VAL A N 1
ATOM 617 C CA . VA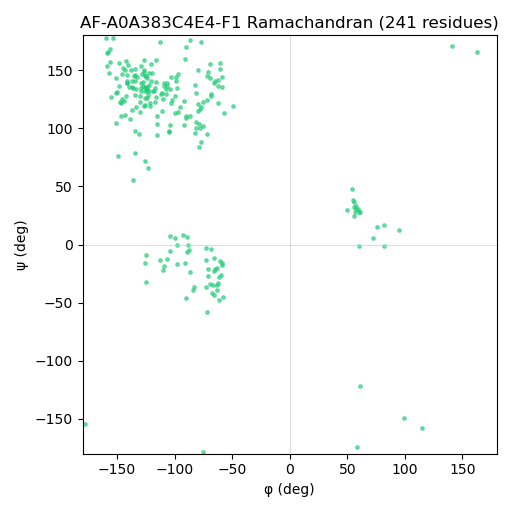L A 1 84 ? -2.537 12.842 3.865 1.00 96.88 84 VAL A CA 1
ATOM 618 C C . VAL A 1 84 ? -3.658 11.877 4.212 1.00 96.88 84 VAL A C 1
ATOM 620 O O . VAL A 1 84 ? -4.070 11.079 3.372 1.00 96.88 84 VAL A O 1
ATOM 623 N N . THR A 1 85 ? -4.172 11.961 5.432 1.00 96.06 85 THR A N 1
ATOM 624 C CA . THR A 1 85 ? -5.254 11.100 5.907 1.00 96.06 85 THR A CA 1
ATOM 625 C C . THR A 1 85 ? -6.461 11.931 6.319 1.00 96.06 85 THR A C 1
ATOM 627 O O . THR A 1 85 ? -6.328 12.991 6.924 1.00 96.06 85 THR A O 1
ATOM 630 N N . ILE A 1 86 ? -7.651 11.430 5.997 1.00 94.12 86 ILE A N 1
ATOM 631 C CA . ILE A 1 86 ? -8.928 11.861 6.559 1.00 94.12 86 ILE A CA 1
ATOM 632 C C . ILE A 1 86 ? -9.355 10.762 7.539 1.00 94.12 86 ILE A C 1
ATOM 634 O O . ILE A 1 86 ? -9.867 9.732 7.088 1.00 94.12 86 ILE A O 1
ATOM 63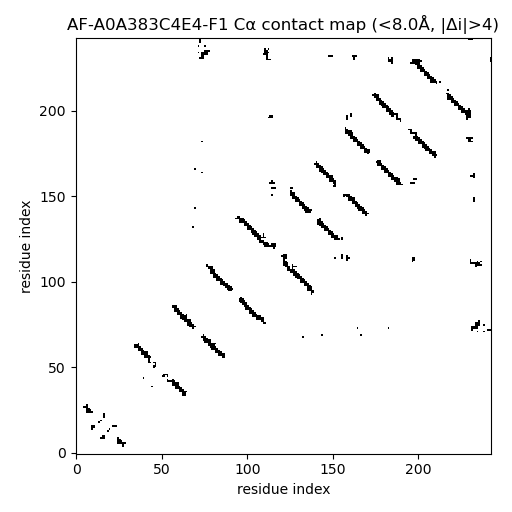8 N N . PRO A 1 87 ? -9.085 10.928 8.844 1.00 93.38 87 PRO A N 1
ATOM 639 C CA . PRO A 1 87 ? -9.341 9.892 9.829 1.00 93.38 87 PRO A CA 1
ATOM 640 C C . PRO A 1 87 ? -10.751 9.995 10.425 1.00 93.38 87 PRO A C 1
ATOM 642 O O . PRO A 1 87 ? -11.443 11.007 10.292 1.00 93.38 87 PRO A O 1
ATOM 645 N N . ALA A 1 88 ? -11.124 8.963 11.175 1.00 88.12 88 ALA A N 1
ATOM 646 C CA . ALA A 1 88 ? -12.208 8.964 12.152 1.00 88.12 88 ALA A CA 1
ATOM 647 C C . ALA A 1 88 ? -13.609 9.274 11.594 1.00 88.12 88 ALA A C 1
ATOM 649 O O . ALA A 1 88 ? -14.493 9.764 12.308 1.00 88.12 88 ALA A O 1
ATOM 650 N N . LEU A 1 89 ? -13.854 8.952 10.323 1.00 91.31 89 LEU A N 1
ATOM 651 C CA . LEU A 1 89 ? -15.194 9.016 9.748 1.00 91.31 89 LEU A CA 1
ATOM 652 C C . LEU A 1 89 ? -16.056 7.881 10.317 1.00 91.31 89 LEU A C 1
ATOM 654 O O . LEU A 1 89 ? -15.585 6.775 10.554 1.00 91.31 89 LEU A O 1
ATOM 658 N N . ASN A 1 90 ? -17.349 8.123 10.522 1.00 93.56 90 ASN A N 1
ATOM 659 C CA . ASN A 1 90 ? -18.287 7.094 10.976 1.00 93.56 90 ASN A CA 1
ATOM 660 C C . ASN A 1 90 ? -19.649 7.258 10.297 1.00 93.56 90 ASN A C 1
ATOM 662 O O . ASN A 1 90 ? -19.994 8.332 9.801 1.00 93.56 90 ASN A O 1
ATOM 666 N N . SER A 1 91 ? -20.423 6.175 10.249 1.00 92.50 91 SER A N 1
ATOM 667 C CA . SER A 1 91 ? -21.772 6.191 9.685 1.00 92.50 91 SER A CA 1
ATOM 668 C C . SER A 1 91 ? -22.652 5.132 10.349 1.00 92.50 91 SER A C 1
ATOM 670 O O . SER A 1 91 ? -22.564 3.954 9.999 1.00 92.50 91 SER A O 1
ATOM 672 N N . PRO A 1 92 ? -23.575 5.533 11.245 1.00 90.50 92 PRO A N 1
ATOM 673 C CA . PRO A 1 92 ? -24.539 4.610 11.844 1.00 90.50 92 PRO A CA 1
ATOM 674 C C . PRO A 1 92 ? -25.469 3.947 10.819 1.00 90.50 92 PRO A C 1
ATOM 676 O O . PRO A 1 92 ? -25.942 2.839 11.043 1.00 90.50 92 PRO A O 1
ATOM 679 N N . LEU A 1 93 ? -25.743 4.616 9.690 1.00 91.75 93 LEU A N 1
ATOM 680 C CA . LEU A 1 93 ? -26.601 4.082 8.625 1.00 91.75 93 LEU A CA 1
ATOM 681 C C . LEU A 1 93 ? -25.949 2.900 7.897 1.00 91.75 93 LEU A C 1
ATOM 683 O O . LEU A 1 93 ? -26.651 1.998 7.447 1.00 91.75 93 LEU A O 1
ATOM 687 N N . LEU A 1 94 ? -24.623 2.931 7.761 1.00 88.94 94 LEU A N 1
ATOM 688 C CA . LEU A 1 94 ? -23.840 1.908 7.067 1.00 88.94 94 LEU A CA 1
ATOM 689 C C . LEU A 1 94 ? -23.182 0.913 8.034 1.00 88.94 94 LEU A C 1
ATOM 691 O O . LEU A 1 94 ? -22.413 0.074 7.579 1.00 88.94 94 LEU A O 1
ATOM 695 N N . ASP A 1 95 ? -23.478 1.006 9.337 1.00 92.94 95 ASP A N 1
ATOM 696 C CA . ASP A 1 95 ? -22.822 0.224 10.396 1.00 92.94 95 ASP A CA 1
ATOM 697 C C . ASP A 1 95 ? -21.286 0.373 10.384 1.00 92.94 95 ASP A C 1
ATOM 699 O O . ASP A 1 95 ? -20.547 -0.587 10.583 1.00 92.94 95 ASP A O 1
ATOM 703 N N . ILE A 1 96 ? -20.806 1.592 10.106 1.00 94.69 96 ILE A N 1
ATOM 704 C CA . ILE A 1 96 ? -19.381 1.945 10.101 1.00 94.69 96 ILE A CA 1
ATOM 705 C C . ILE A 1 96 ? -19.056 2.638 11.423 1.00 94.69 96 ILE A C 1
ATOM 707 O O . ILE A 1 96 ? -19.529 3.754 11.671 1.00 94.69 96 ILE A O 1
ATOM 711 N N . THR A 1 97 ? -18.245 1.991 12.259 1.00 94.62 97 THR A N 1
ATOM 712 C CA . THR A 1 97 ? -17.797 2.525 13.555 1.00 94.62 97 THR A CA 1
ATOM 713 C C . THR A 1 97 ? -16.600 3.457 13.401 1.00 94.62 97 THR A C 1
ATOM 715 O O . THR A 1 97 ? -16.530 4.462 14.107 1.00 94.62 97 THR A O 1
ATOM 718 N N . ASN A 1 98 ? -15.696 3.147 12.470 1.00 94.69 98 ASN A N 1
ATOM 719 C CA . ASN A 1 98 ? -14.538 3.965 12.126 1.00 94.69 98 ASN A CA 1
ATOM 720 C C . ASN A 1 98 ? -14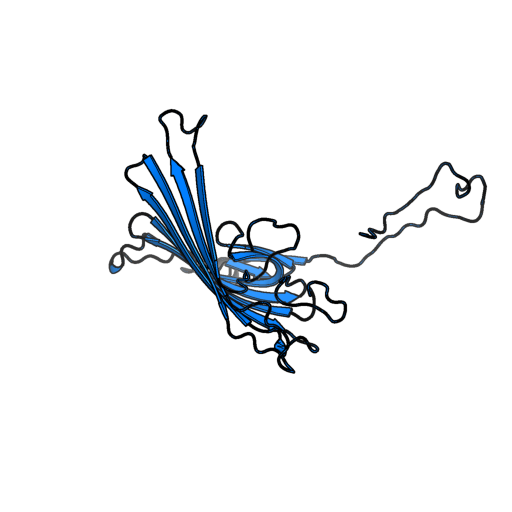.153 3.765 10.657 1.00 94.69 98 ASN A C 1
ATOM 722 O O . ASN A 1 98 ? -14.217 2.651 10.141 1.00 94.69 98 ASN A O 1
ATOM 726 N N . MET A 1 99 ? -13.719 4.830 9.996 1.00 95.94 99 MET A N 1
ATOM 727 C CA . MET A 1 99 ? -13.240 4.799 8.626 1.00 95.94 99 MET A CA 1
ATOM 728 C C . MET A 1 99 ? -12.185 5.873 8.407 1.00 95.94 99 MET A C 1
ATOM 730 O O . MET A 1 99 ? -12.419 7.047 8.692 1.00 95.94 99 MET A O 1
ATOM 734 N N . ASP A 1 100 ? -11.073 5.455 7.817 1.00 95.88 100 ASP A N 1
ATOM 735 C CA . ASP A 1 100 ? -9.941 6.310 7.497 1.00 95.88 100 ASP A CA 1
ATOM 736 C C . ASP A 1 100 ? -9.645 6.207 5.999 1.00 95.88 100 ASP A C 1
ATOM 738 O O . ASP A 1 100 ? -9.622 5.106 5.441 1.00 95.88 100 ASP A O 1
ATOM 742 N N . PHE A 1 101 ? -9.406 7.347 5.351 1.00 96.94 101 PHE A N 1
ATOM 743 C CA . PHE A 1 101 ? -8.915 7.403 3.974 1.00 96.94 101 PHE A CA 1
ATOM 744 C C . PHE A 1 101 ? -7.547 8.059 3.939 1.00 96.94 101 PHE A C 1
ATOM 746 O O . PHE A 1 101 ? -7.417 9.215 4.331 1.00 96.94 101 PHE A O 1
ATOM 753 N N . THR A 1 102 ? -6.550 7.359 3.417 1.00 97.25 102 THR A N 1
ATOM 754 C CA . THR A 1 102 ? -5.199 7.886 3.230 1.00 97.25 102 THR A CA 1
ATOM 755 C C . THR A 1 102 ? -4.916 8.035 1.748 1.00 97.25 102 THR A C 1
ATOM 757 O O . THR A 1 102 ? -5.086 7.092 0.987 1.00 97.25 102 THR A O 1
ATOM 760 N N . PHE A 1 103 ? -4.453 9.205 1.334 1.00 97.94 103 PHE A N 1
ATOM 761 C CA . PHE A 1 103 ? -3.982 9.485 -0.016 1.00 97.94 103 PHE A CA 1
ATOM 762 C C . PHE A 1 103 ? -2.475 9.658 0.032 1.00 97.94 103 PHE A C 1
ATOM 764 O O . PHE A 1 103 ? -1.963 10.291 0.953 1.00 97.94 103 PHE A O 1
ATOM 771 N N . PHE A 1 104 ? -1.766 9.112 -0.945 1.00 97.81 104 PHE A N 1
ATOM 772 C CA . PHE A 1 104 ? -0.314 9.186 -0.993 1.00 97.81 104 PHE A CA 1
ATOM 773 C C . PHE A 1 104 ? 0.188 9.357 -2.420 1.00 97.81 104 PHE A C 1
ATOM 775 O O . PHE A 1 104 ? -0.425 8.893 -3.382 1.00 97.81 104 PHE A O 1
ATOM 782 N N . ALA A 1 105 ? 1.326 10.027 -2.536 1.00 97.75 105 ALA A N 1
ATOM 783 C CA . ALA A 1 105 ? 2.102 10.126 -3.754 1.00 97.75 105 ALA A CA 1
ATOM 784 C C . ALA A 1 105 ? 3.583 9.950 -3.413 1.00 97.75 105 ALA A C 1
ATOM 786 O O . ALA A 1 105 ? 4.054 10.540 -2.442 1.00 97.75 105 ALA A O 1
ATOM 787 N N . GLY A 1 106 ? 4.303 9.156 -4.194 1.00 96.00 106 GLY A N 1
ATOM 788 C CA . GLY A 1 106 ? 5.750 8.975 -4.128 1.00 96.00 106 GLY A CA 1
ATOM 789 C C . GLY A 1 106 ? 6.366 9.278 -5.485 1.00 96.00 106 GLY A C 1
ATOM 790 O O . GLY A 1 106 ? 5.743 8.998 -6.506 1.00 96.00 106 GLY A O 1
ATOM 791 N N . ILE A 1 107 ? 7.550 9.882 -5.487 1.00 94.50 107 ILE A N 1
ATOM 792 C CA . ILE A 1 107 ? 8.239 10.320 -6.714 1.00 94.50 107 ILE A CA 1
ATOM 793 C C . ILE A 1 107 ? 9.657 9.765 -6.855 1.00 94.50 107 ILE A C 1
ATOM 795 O O . ILE A 1 107 ? 10.320 9.989 -7.862 1.00 94.50 107 ILE A O 1
ATOM 799 N N . ASP A 1 108 ? 10.164 9.120 -5.809 1.00 91.56 108 ASP A N 1
ATOM 800 C CA . ASP A 1 108 ? 11.515 8.576 -5.782 1.00 91.56 108 ASP A CA 1
ATOM 801 C C . ASP A 1 108 ? 11.620 7.483 -4.715 1.00 91.56 108 ASP A C 1
ATOM 803 O O . ASP A 1 108 ? 10.878 7.514 -3.725 1.00 91.56 108 ASP A O 1
ATOM 807 N N . LYS A 1 109 ? 12.548 6.540 -4.898 1.00 90.19 109 LYS A N 1
ATOM 808 C CA . LYS A 1 109 ? 12.701 5.323 -4.077 1.00 90.19 109 LYS A CA 1
ATOM 809 C C . LYS A 1 109 ? 11.444 4.446 -4.045 1.00 90.19 109 LYS A C 1
ATOM 811 O O . LYS A 1 109 ? 11.152 3.820 -3.032 1.00 90.19 109 LYS A O 1
ATOM 816 N N . VAL A 1 110 ? 10.683 4.422 -5.139 1.00 92.06 110 VAL A N 1
ATOM 817 C CA . VAL A 1 110 ? 9.488 3.577 -5.281 1.00 92.06 110 VAL A CA 1
ATOM 818 C C . VAL A 1 110 ? 9.909 2.239 -5.872 1.00 92.06 110 VAL A C 1
ATOM 820 O O . VAL A 1 110 ? 10.260 2.162 -7.044 1.00 92.06 110 VAL A O 1
ATOM 823 N N . THR A 1 111 ? 9.847 1.178 -5.072 1.00 91.94 111 THR A N 1
ATOM 824 C CA . THR A 1 111 ? 10.344 -0.147 -5.455 1.00 91.94 111 THR A CA 1
ATOM 825 C C . THR A 1 111 ? 9.199 -1.075 -5.856 1.00 91.94 111 THR A C 1
ATOM 827 O O . THR A 1 111 ? 8.287 -1.348 -5.066 1.00 91.94 111 THR A O 1
ATOM 830 N N . ASN A 1 112 ? 9.258 -1.635 -7.069 1.00 91.69 112 ASN A N 1
ATOM 831 C CA . ASN A 1 112 ? 8.327 -2.678 -7.500 1.00 91.69 112 ASN A CA 1
ATOM 832 C C . ASN A 1 112 ? 8.989 -3.697 -8.447 1.00 91.69 112 ASN A C 1
ATOM 834 O O . ASN A 1 112 ? 9.415 -3.305 -9.529 1.00 91.69 112 ASN A O 1
ATOM 838 N N . PRO A 1 113 ? 9.018 -5.007 -8.125 1.00 89.19 113 PRO A N 1
ATOM 839 C CA . PRO A 1 113 ? 9.603 -6.036 -8.998 1.00 89.19 113 PRO A CA 1
ATOM 840 C C . PRO A 1 113 ? 8.969 -6.143 -10.395 1.00 89.19 113 PRO A C 1
ATOM 842 O O . PRO A 1 113 ? 9.558 -6.734 -11.300 1.00 89.19 113 PRO A O 1
ATOM 845 N N . GLY A 1 114 ? 7.769 -5.591 -10.574 1.00 88.69 114 GLY A N 1
ATOM 846 C CA . GLY A 1 114 ? 7.095 -5.443 -11.856 1.00 88.69 114 GLY A CA 1
ATOM 847 C C . GLY A 1 114 ? 7.695 -4.371 -12.771 1.00 88.69 114 GLY A C 1
ATOM 848 O O . GLY A 1 114 ? 7.370 -4.382 -13.954 1.00 88.69 114 GLY A O 1
ATOM 849 N N . ILE A 1 115 ? 8.566 -3.486 -12.276 1.00 91.31 115 ILE A N 1
ATOM 850 C CA . ILE A 1 115 ? 9.222 -2.434 -13.063 1.00 91.31 115 ILE A CA 1
ATOM 851 C C . ILE A 1 115 ? 10.739 -2.608 -12.964 1.00 91.31 115 ILE A C 1
ATOM 853 O O . ILE A 1 115 ? 11.326 -2.566 -11.881 1.00 91.31 115 ILE A O 1
ATOM 857 N N . LEU A 1 116 ? 11.373 -2.827 -14.112 1.00 91.44 116 LEU A N 1
ATOM 858 C CA . LEU A 1 116 ? 12.797 -3.113 -14.229 1.00 91.44 116 LEU A CA 1
ATOM 859 C C . LEU A 1 116 ? 13.513 -2.009 -15.006 1.00 91.44 116 LEU A C 1
ATOM 861 O O . LEU A 1 116 ? 13.001 -1.531 -16.017 1.00 91.44 116 LEU A O 1
ATOM 865 N N . ASP A 1 117 ? 14.710 -1.644 -14.560 1.00 88.19 117 ASP A N 1
ATOM 866 C CA . ASP A 1 117 ? 15.589 -0.711 -15.256 1.00 88.19 117 ASP A CA 1
ATOM 867 C C . ASP A 1 117 ? 16.285 -1.348 -16.480 1.00 88.19 117 ASP A C 1
ATOM 869 O O . ASP A 1 117 ? 16.081 -2.516 -16.827 1.00 88.19 117 ASP A O 1
ATOM 873 N N . ASN A 1 118 ? 17.131 -0.564 -17.156 1.00 84.62 118 ASN A N 1
ATOM 874 C CA . ASN A 1 118 ? 17.878 -1.017 -18.334 1.00 84.62 118 ASN A CA 1
ATOM 875 C C . ASN A 1 118 ? 18.898 -2.130 -18.033 1.00 84.62 118 ASN A C 1
ATOM 877 O O . ASN A 1 118 ? 19.283 -2.858 -18.951 1.00 84.62 118 ASN A O 1
ATOM 881 N N . ASP A 1 119 ? 19.326 -2.271 -16.778 1.00 84.50 119 ASP A N 1
ATOM 882 C CA . ASP A 1 119 ? 20.235 -3.324 -16.322 1.00 84.50 119 ASP A CA 1
ATOM 883 C C . ASP A 1 119 ? 19.468 -4.592 -15.885 1.00 84.50 119 ASP A C 1
ATOM 885 O O . ASP A 1 119 ? 20.074 -5.608 -15.531 1.00 84.50 119 ASP A O 1
ATOM 889 N N . GLY A 1 120 ? 18.131 -4.569 -15.964 1.00 82.44 120 GLY A N 1
ATOM 890 C CA . GLY A 1 120 ? 17.246 -5.661 -15.562 1.00 82.44 120 GLY A CA 1
ATOM 891 C C . GLY A 1 120 ? 17.092 -5.793 -14.046 1.00 82.44 120 GLY A C 1
ATOM 892 O O . GLY A 1 120 ? 16.644 -6.840 -13.571 1.00 82.44 120 GLY A O 1
ATOM 893 N N . LEU A 1 121 ? 17.483 -4.768 -13.289 1.00 87.19 121 LEU A N 1
ATOM 894 C CA . LEU A 1 121 ? 17.297 -4.679 -11.846 1.00 87.19 121 LEU A CA 1
ATOM 895 C C . LEU A 1 121 ? 15.967 -3.988 -11.537 1.00 87.19 121 LEU A C 1
ATOM 897 O O . LEU A 1 121 ? 15.395 -3.308 -12.382 1.00 87.19 121 LEU A O 1
ATOM 901 N N . THR A 1 122 ? 15.441 -4.183 -10.328 1.00 88.12 122 THR A N 1
ATOM 902 C CA . THR A 1 122 ? 14.229 -3.479 -9.893 1.00 88.12 122 THR A CA 1
ATOM 903 C C . THR A 1 122 ? 14.489 -1.981 -9.857 1.00 88.12 122 THR A C 1
ATOM 905 O O . THR A 1 122 ? 15.381 -1.539 -9.135 1.00 88.12 122 THR A O 1
ATOM 908 N N . ALA A 1 123 ? 13.697 -1.220 -10.611 1.00 86.19 123 ALA A N 1
ATOM 909 C CA . ALA A 1 123 ? 13.778 0.229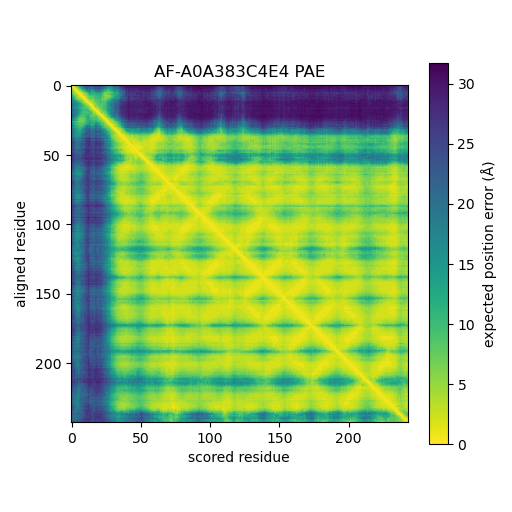 -10.588 1.00 86.19 123 ALA A CA 1
ATOM 910 C C . ALA A 1 123 ? 13.282 0.747 -9.232 1.00 86.19 123 ALA A C 1
ATOM 912 O O . ALA A 1 123 ? 12.190 0.394 -8.784 1.00 86.19 123 ALA A O 1
ATOM 913 N N . ASP A 1 124 ? 14.099 1.574 -8.590 1.00 84.44 124 ASP A N 1
ATOM 914 C CA . ASP A 1 124 ? 13.749 2.359 -7.405 1.00 84.44 124 ASP A CA 1
ATOM 915 C C . ASP A 1 124 ? 13.734 3.872 -7.700 1.00 84.44 124 ASP A C 1
ATOM 917 O O . ASP A 1 124 ? 13.173 4.646 -6.932 1.00 84.44 124 ASP A O 1
ATOM 921 N N . HIS A 1 125 ? 14.279 4.298 -8.842 1.00 87.88 125 HIS A N 1
ATOM 922 C CA . HIS A 1 125 ? 14.211 5.665 -9.365 1.00 87.88 125 HIS A CA 1
ATOM 923 C C . HIS A 1 125 ? 13.443 5.684 -10.696 1.00 87.88 125 HIS A C 1
ATOM 925 O O . HIS A 1 125 ? 13.380 4.674 -11.398 1.00 87.88 125 HIS A O 1
ATOM 931 N N . ASN A 1 126 ? 12.917 6.851 -11.086 1.00 91.75 126 ASN A N 1
ATOM 932 C CA . ASN A 1 126 ? 12.049 7.025 -12.267 1.00 91.75 126 ASN A CA 1
ATOM 933 C C . ASN A 1 126 ? 10.739 6.221 -12.194 1.00 91.75 126 ASN A C 1
ATOM 935 O O . ASN A 1 126 ? 10.190 5.829 -13.221 1.00 91.75 126 ASN A O 1
ATOM 939 N N . VAL A 1 127 ? 10.247 5.958 -10.985 1.00 94.00 127 VAL A N 1
ATOM 940 C CA . VAL A 1 127 ? 8.934 5.359 -10.760 1.00 94.00 127 VAL A CA 1
ATOM 941 C C . VAL A 1 127 ? 8.180 6.263 -9.803 1.00 94.00 127 VAL A C 1
ATOM 943 O O . VAL A 1 127 ? 8.605 6.475 -8.667 1.00 94.00 127 VAL A O 1
ATOM 946 N N . ASN A 1 128 ? 7.050 6.783 -10.263 1.00 96.44 128 ASN A N 1
ATOM 947 C CA . ASN A 1 128 ? 6.117 7.517 -9.430 1.00 96.44 128 ASN A CA 1
ATOM 948 C C . ASN A 1 128 ? 4.996 6.573 -8.986 1.00 96.44 128 ASN A C 1
ATOM 950 O O . ASN A 1 128 ? 4.575 5.685 -9.726 1.00 96.44 128 ASN A O 1
ATOM 954 N N . ILE A 1 129 ? 4.475 6.776 -7.780 1.00 97.38 129 ILE A N 1
ATOM 955 C CA . ILE A 1 129 ? 3.288 6.077 -7.285 1.00 97.38 129 ILE A CA 1
ATOM 956 C C . ILE A 1 129 ? 2.258 7.090 -6.817 1.00 97.38 129 ILE A C 1
ATOM 958 O O . ILE A 1 129 ? 2.582 8.018 -6.084 1.00 97.38 129 ILE A O 1
ATOM 962 N N . TYR A 1 130 ? 1.000 6.885 -7.186 1.00 97.75 130 TYR A N 1
ATOM 963 C CA . TYR A 1 130 ? -0.127 7.679 -6.703 1.00 97.75 130 TYR A CA 1
ATOM 964 C C . TYR A 1 130 ? -1.212 6.737 -6.226 1.00 97.75 130 TYR A C 1
ATOM 966 O O . TYR A 1 130 ? -1.626 5.855 -6.975 1.00 97.75 130 TYR A O 1
ATOM 974 N N . GLY A 1 131 ? -1.704 6.909 -5.007 1.00 97.94 131 GLY A N 1
ATOM 975 C CA . GLY A 1 131 ? -2.671 5.970 -4.473 1.00 97.94 131 GLY A CA 1
ATOM 976 C C . GLY A 1 131 ? -3.565 6.514 -3.383 1.00 97.94 131 GLY A C 1
ATOM 977 O O . GLY A 1 131 ? -3.370 7.597 -2.828 1.00 97.94 131 GLY A O 1
ATOM 978 N N . ALA A 1 132 ? -4.583 5.714 -3.099 1.00 98.31 132 ALA A N 1
ATOM 979 C CA . ALA A 1 132 ? -5.479 5.889 -1.981 1.00 98.31 132 ALA A CA 1
ATOM 980 C C . ALA A 1 132 ? -5.673 4.541 -1.282 1.00 98.31 132 ALA A C 1
ATOM 982 O O . ALA A 1 132 ? -5.806 3.502 -1.931 1.00 98.31 132 ALA A O 1
ATOM 983 N N . ALA A 1 133 ? -5.720 4.571 0.041 1.00 98.12 133 ALA A N 1
ATOM 984 C CA . ALA A 1 133 ? -6.021 3.447 0.905 1.00 98.12 133 ALA A CA 1
ATOM 985 C C . ALA A 1 133 ? -7.229 3.798 1.773 1.00 98.12 133 ALA A C 1
ATOM 987 O O . ALA A 1 133 ? -7.419 4.952 2.156 1.00 98.12 133 ALA A O 1
ATOM 988 N N . ALA A 1 134 ? -8.036 2.797 2.094 1.00 97.62 134 ALA A N 1
ATOM 989 C CA . ALA A 1 134 ? -9.148 2.914 3.016 1.00 97.62 134 ALA A CA 1
ATOM 990 C C . ALA A 1 134 ? -9.066 1.809 4.065 1.00 97.62 134 ALA A C 1
ATOM 992 O O . ALA A 1 134 ? -8.875 0.640 3.721 1.00 97.62 134 ALA A O 1
ATOM 993 N N . PHE A 1 135 ? -9.269 2.178 5.323 1.00 97.19 135 PHE A N 1
ATOM 994 C CA . PHE A 1 135 ? -9.504 1.254 6.427 1.00 97.19 135 PHE A CA 1
ATOM 995 C C . PHE A 1 135 ? -10.909 1.508 6.961 1.00 97.19 135 PHE A C 1
ATOM 997 O O . PHE A 1 135 ? -11.250 2.649 7.257 1.00 97.19 135 PHE A O 1
ATOM 1004 N N . ILE A 1 136 ? -11.741 0.473 7.057 1.00 97.38 136 ILE A N 1
ATOM 1005 C CA . ILE A 1 136 ? -13.139 0.592 7.482 1.00 97.38 136 ILE A CA 1
ATOM 1006 C C . ILE A 1 136 ? -13.434 -0.499 8.513 1.00 97.38 136 ILE A C 1
ATOM 1008 O O . ILE A 1 136 ? -13.377 -1.688 8.205 1.00 97.38 136 ILE A O 1
ATOM 1012 N N . ASP A 1 137 ? -13.798 -0.097 9.726 1.00 96.50 137 ASP A N 1
ATOM 1013 C CA . ASP A 1 137 ? -14.377 -0.972 10.744 1.00 96.50 137 ASP A CA 1
ATOM 1014 C C . ASP A 1 137 ? -15.903 -0.958 10.587 1.00 96.50 137 ASP A C 1
ATOM 1016 O O . ASP A 1 137 ? -16.569 0.060 10.803 1.00 96.50 137 ASP A O 1
ATOM 1020 N N . ALA A 1 138 ? -16.441 -2.079 10.113 1.00 94.25 138 ALA A N 1
ATOM 1021 C CA . ALA A 1 138 ? -17.860 -2.244 9.837 1.00 94.25 138 ALA A CA 1
ATOM 1022 C C . ALA A 1 138 ? -18.255 -3.718 9.876 1.00 94.25 138 ALA A C 1
ATOM 1024 O O . ALA A 1 138 ? -17.439 -4.607 9.613 1.00 94.25 138 ALA A O 1
ATOM 1025 N N . SER A 1 139 ? -19.536 -4.019 10.111 1.00 88.75 139 SER A N 1
ATOM 1026 C CA . SER A 1 139 ? -20.063 -5.397 10.067 1.00 88.75 139 SER A CA 1
ATOM 1027 C C . SER A 1 139 ? -19.329 -6.384 11.005 1.00 88.75 139 SER A C 1
ATOM 1029 O O . SER A 1 139 ? -19.210 -7.588 10.729 1.00 88.75 139 SER A O 1
ATOM 1031 N N . GLU A 1 140 ? -18.850 -5.867 12.144 1.00 90.62 140 GLU A N 1
ATOM 1032 C CA . GLU A 1 140 ? -18.038 -6.565 13.158 1.00 90.62 140 GLU A CA 1
ATOM 1033 C C . GLU A 1 140 ? -16.700 -7.118 12.613 1.00 90.62 140 GLU A C 1
ATOM 1035 O O . GLU A 1 140 ? -16.226 -8.178 13.042 1.00 90.62 140 GLU A O 1
ATOM 1040 N N . GLY A 1 141 ? -16.120 -6.449 11.619 1.00 94.19 141 GLY A N 1
ATOM 1041 C CA . GLY A 1 141 ? -14.849 -6.816 11.011 1.00 94.19 141 GLY A CA 1
ATOM 1042 C C . GLY A 1 141 ? -14.130 -5.609 10.417 1.00 94.19 141 GLY A C 1
ATOM 1043 O O . GLY A 1 141 ? -14.637 -4.493 10.421 1.00 94.19 141 GLY A O 1
ATOM 1044 N N . TYR A 1 142 ? -12.941 -5.864 9.886 1.00 95.81 142 TYR A N 1
ATOM 1045 C CA . TYR A 1 142 ? -12.081 -4.851 9.290 1.00 95.81 142 TYR A CA 1
ATOM 1046 C C . TYR A 1 142 ? -12.014 -5.051 7.786 1.00 95.81 142 TYR A C 1
ATOM 1048 O O . TYR A 1 142 ? -11.663 -6.135 7.316 1.00 95.81 142 TYR A O 1
ATOM 1056 N N . TRP A 1 143 ? -12.331 -4.003 7.045 1.00 97.19 143 TRP A N 1
ATOM 1057 C CA . TRP A 1 143 ? -12.135 -3.916 5.611 1.00 97.19 143 TRP A CA 1
ATOM 1058 C C . TRP A 1 143 ? -10.931 -3.028 5.325 1.00 97.19 143 TRP A C 1
ATOM 1060 O O . TRP A 1 143 ? -10.815 -1.933 5.870 1.00 97.19 143 TRP A O 1
ATOM 1070 N N . GLU A 1 144 ? -10.062 -3.483 4.434 1.00 97.75 144 GLU A N 1
ATOM 1071 C CA . GLU A 1 144 ? -8.970 -2.678 3.900 1.00 97.75 144 GLU A CA 1
ATOM 1072 C C . GLU A 1 144 ? -9.092 -2.668 2.383 1.00 97.75 144 GLU A C 1
ATOM 1074 O O . GLU A 1 144 ? -9.151 -3.724 1.757 1.00 97.75 144 GLU A O 1
ATOM 1079 N N . ALA A 1 145 ? -9.118 -1.496 1.769 1.00 97.88 145 ALA A N 1
ATOM 1080 C CA . ALA A 1 145 ? -9.151 -1.359 0.320 1.00 97.88 145 ALA A CA 1
ATOM 1081 C C . ALA A 1 145 ? -8.054 -0.404 -0.129 1.00 97.88 145 ALA A C 1
ATOM 1083 O O . ALA A 1 145 ? -7.638 0.474 0.624 1.00 97.88 145 ALA A O 1
ATOM 1084 N N . GLY A 1 146 ? -7.583 -0.567 -1.356 1.00 98.06 146 GLY A N 1
ATOM 1085 C CA . GLY A 1 146 ? -6.529 0.279 -1.883 1.00 98.06 146 GLY A CA 1
ATOM 1086 C C . GLY A 1 146 ? -6.527 0.303 -3.396 1.00 98.06 146 GLY A C 1
ATOM 1087 O O . GLY A 1 146 ? -6.887 -0.679 -4.044 1.00 98.06 146 GLY A O 1
ATOM 1088 N N . ILE A 1 147 ? -6.127 1.440 -3.947 1.00 98.38 147 ILE A N 1
ATOM 1089 C CA . ILE A 1 147 ? -5.811 1.619 -5.358 1.00 98.38 147 ILE A CA 1
ATOM 1090 C C . ILE A 1 147 ? -4.530 2.434 -5.458 1.00 98.38 147 ILE A C 1
ATOM 1092 O O . ILE A 1 147 ? -4.372 3.430 -4.757 1.00 98.38 147 ILE A O 1
ATOM 1096 N N . ALA A 1 148 ? -3.613 2.004 -6.310 1.00 98.12 148 ALA A N 1
ATOM 1097 C CA . ALA A 1 148 ? -2.387 2.719 -6.604 1.00 98.12 148 ALA A CA 1
ATOM 1098 C C . ALA A 1 148 ? -2.070 2.589 -8.091 1.00 98.12 148 ALA A C 1
ATOM 1100 O O . ALA A 1 148 ? -2.232 1.518 -8.669 1.00 98.12 148 ALA A O 1
ATOM 1101 N N . HIS A 1 149 ? -1.621 3.670 -8.706 1.00 97.88 149 HIS A N 1
ATOM 1102 C CA . HIS A 1 149 ? -1.067 3.670 -10.047 1.00 97.88 149 HIS A CA 1
ATOM 1103 C C . HIS A 1 149 ? 0.440 3.871 -9.948 1.00 97.88 149 HIS A C 1
ATOM 1105 O O . HIS A 1 149 ? 0.880 4.783 -9.246 1.00 97.88 149 HIS A O 1
ATOM 1111 N N . LEU A 1 150 ? 1.195 3.002 -10.614 1.00 97.31 150 LEU A N 1
ATOM 1112 C CA . LEU A 1 150 ? 2.634 3.117 -10.772 1.00 97.31 150 LEU A CA 1
ATOM 1113 C C . LEU A 1 150 ? 2.909 3.611 -12.181 1.00 97.31 150 LEU A C 1
ATOM 1115 O O . LEU A 1 150 ? 2.499 2.966 -13.147 1.00 97.31 150 LEU A O 1
ATOM 1119 N N . ASP A 1 151 ? 3.594 4.741 -12.257 1.00 96.31 151 ASP A N 1
ATOM 1120 C CA . ASP A 1 151 ? 3.908 5.450 -13.487 1.00 96.31 151 ASP A CA 1
ATOM 1121 C C . ASP A 1 151 ? 5.425 5.428 -13.681 1.00 96.31 151 ASP A C 1
ATOM 1123 O O . ASP A 1 151 ? 6.177 5.994 -12.880 1.00 96.31 151 ASP A O 1
ATOM 1127 N N . GLY A 1 152 ? 5.873 4.680 -14.685 1.00 93.44 152 GLY A N 1
ATOM 1128 C CA . GLY A 1 152 ? 7.277 4.586 -15.053 1.00 93.44 152 GLY A CA 1
ATOM 1129 C C . GLY A 1 152 ? 7.683 5.771 -15.923 1.00 93.44 152 GLY A C 1
ATOM 1130 O O . GLY A 1 152 ? 7.049 6.078 -16.925 1.00 93.44 152 GLY A O 1
ATOM 1131 N N . GLU A 1 153 ? 8.781 6.426 -15.576 1.00 92.94 153 GLU A N 1
ATOM 1132 C CA . GLU A 1 153 ? 9.330 7.553 -16.325 1.00 92.94 153 GLU A CA 1
ATOM 1133 C C . GLU A 1 153 ? 10.672 7.189 -16.972 1.00 92.94 153 GLU A C 1
ATOM 1135 O O . GLU A 1 153 ? 11.229 6.112 -16.763 1.00 92.94 153 GLU A O 1
ATOM 1140 N N . SER A 1 154 ? 11.223 8.097 -17.782 1.00 90.56 154 SER A N 1
ATOM 1141 C CA . SER A 1 154 ? 12.578 7.961 -18.345 1.00 90.56 154 SER A CA 1
ATOM 1142 C C . SER A 1 154 ? 12.815 6.660 -19.141 1.00 90.56 154 SER A C 1
ATOM 1144 O O . SER A 1 154 ? 13.920 6.118 -19.132 1.00 90.56 154 SER A O 1
ATOM 1146 N N . GLY A 1 155 ? 11.795 6.188 -19.871 1.00 87.31 155 GLY A N 1
ATOM 1147 C CA . GLY A 1 155 ? 11.842 4.960 -20.679 1.00 87.31 155 GLY A CA 1
ATOM 1148 C C . GLY A 1 155 ? 11.317 3.706 -19.972 1.00 87.31 155 GLY A C 1
ATOM 1149 O O . GLY A 1 155 ? 11.544 2.602 -20.461 1.00 87.31 155 GLY A O 1
ATOM 1150 N N . LEU A 1 156 ? 10.653 3.874 -18.824 1.00 92.12 156 LEU A N 1
ATOM 1151 C CA . LEU A 1 156 ? 9.935 2.822 -18.099 1.00 92.12 156 LEU A CA 1
ATOM 1152 C C . LEU A 1 156 ? 8.408 2.921 -18.276 1.00 92.12 156 LEU A C 1
ATOM 1154 O O . LEU A 1 156 ? 7.669 2.196 -17.614 1.00 92.12 156 LEU A O 1
ATOM 1158 N N . ASP A 1 157 ? 7.925 3.813 -19.142 1.00 92.94 157 ASP A N 1
ATOM 1159 C CA . ASP A 1 157 ? 6.505 4.140 -19.313 1.00 92.94 157 ASP A CA 1
ATOM 1160 C C . ASP A 1 157 ? 5.667 2.944 -19.773 1.00 92.94 157 ASP A C 1
ATOM 1162 O O . ASP A 1 157 ? 4.539 2.766 -19.309 1.00 92.94 157 ASP A O 1
ATOM 1166 N N . ASP A 1 158 ? 6.255 2.052 -20.571 1.00 92.81 158 ASP A N 1
ATOM 1167 C CA . ASP A 1 158 ? 5.645 0.794 -21.015 1.00 92.81 158 ASP A CA 1
ATOM 1168 C C . ASP A 1 158 ? 5.549 -0.277 -19.898 1.00 92.81 158 ASP A C 1
ATOM 1170 O O . ASP A 1 158 ? 5.009 -1.369 -20.090 1.00 92.81 158 ASP A O 1
ATOM 1174 N N . GLN A 1 159 ? 6.074 0.012 -18.702 1.00 95.44 159 GLN A N 1
A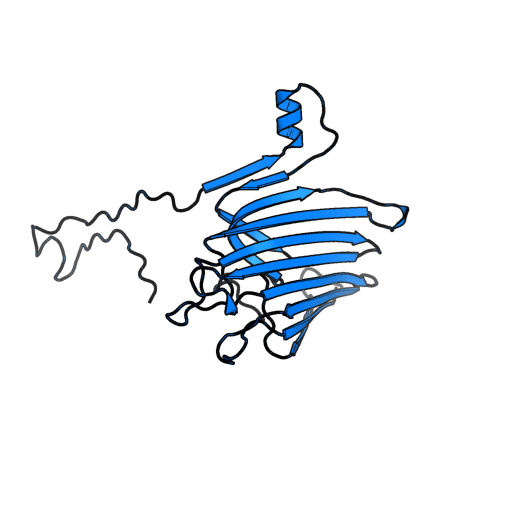TOM 1175 C CA . GLN A 1 159 ? 5.981 -0.847 -17.515 1.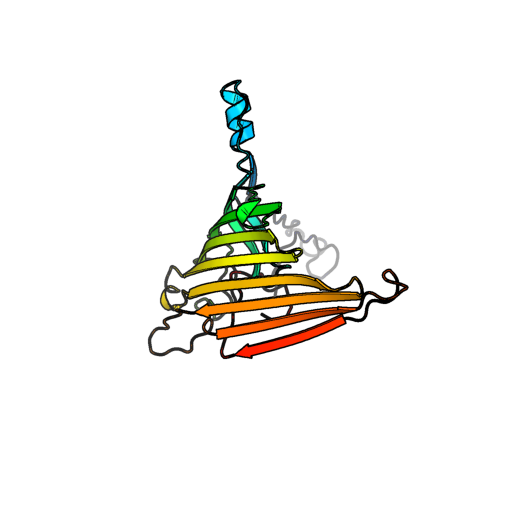00 95.44 159 GLN A CA 1
ATOM 1176 C C . GLN A 1 159 ? 4.957 -0.356 -16.494 1.00 95.44 159 GLN A C 1
ATOM 1178 O O . GLN A 1 159 ? 4.704 -1.078 -15.526 1.00 95.44 159 GLN A O 1
ATOM 1183 N N . SER A 1 160 ? 4.358 0.815 -16.716 1.00 96.38 160 SER A N 1
ATOM 1184 C CA . SER A 1 160 ? 3.344 1.418 -15.847 1.00 96.38 160 SER A CA 1
ATOM 1185 C C . SER A 1 160 ? 2.126 0.514 -15.694 1.00 96.38 160 SER A C 1
ATOM 1187 O O . SER A 1 160 ? 1.718 -0.160 -16.638 1.00 96.38 160 SER A O 1
ATOM 1189 N N . PHE A 1 161 ? 1.518 0.487 -14.510 1.00 97.50 161 PHE A N 1
ATOM 1190 C CA . PHE A 1 161 ? 0.341 -0.344 -14.252 1.00 97.50 161 PHE A CA 1
ATOM 1191 C C . PHE A 1 161 ? -0.477 0.170 -13.068 1.00 97.50 161 PHE A C 1
ATOM 1193 O O . PHE A 1 161 ? -0.036 0.988 -12.263 1.00 97.50 161 PHE A O 1
ATOM 1200 N N . THR A 1 162 ? -1.705 -0.324 -12.945 1.00 97.94 162 THR A N 1
ATOM 1201 C CA . THR A 1 162 ? -2.570 -0.051 -11.793 1.00 97.94 162 THR A CA 1
ATOM 1202 C C . THR A 1 162 ? -2.666 -1.276 -10.902 1.00 97.94 162 THR A C 1
ATOM 1204 O O . THR A 1 162 ? -2.801 -2.403 -11.372 1.00 97.94 162 THR A O 1
ATOM 1207 N N . ASN A 1 163 ? -2.631 -1.048 -9.596 1.00 97.62 163 ASN A N 1
ATOM 1208 C CA . ASN A 1 163 ? -2.802 -2.055 -8.573 1.00 97.62 163 ASN A CA 1
ATOM 1209 C C . ASN A 1 163 ? -4.022 -1.732 -7.710 1.00 97.62 163 ASN A C 1
ATOM 1211 O O . ASN A 1 163 ? -4.178 -0.606 -7.239 1.00 97.62 163 ASN A O 1
ATOM 1215 N N . VAL A 1 164 ? -4.874 -2.721 -7.472 1.00 98.12 164 VAL A N 1
ATOM 1216 C CA . VAL A 1 164 ? -5.995 -2.620 -6.536 1.00 98.12 164 VAL A CA 1
ATOM 1217 C C . VAL A 1 164 ? -5.954 -3.759 -5.535 1.00 98.12 164 VAL A C 1
ATOM 1219 O O . VAL A 1 164 ? -5.549 -4.877 -5.850 1.00 98.12 164 VAL A O 1
ATOM 1222 N N . THR A 1 165 ? -6.435 -3.491 -4.330 1.00 98.12 165 THR A N 1
ATOM 1223 C CA . THR A 1 165 ? -6.556 -4.496 -3.281 1.00 98.12 165 THR A CA 1
ATOM 1224 C C . THR A 1 165 ? -7.874 -4.370 -2.534 1.00 98.12 165 THR A C 1
ATOM 1226 O O . THR A 1 165 ? -8.423 -3.277 -2.369 1.00 98.12 165 THR A O 1
ATOM 1229 N N . LEU A 1 166 ? -8.360 -5.506 -2.046 1.00 98.00 166 LEU A N 1
ATOM 1230 C CA . LEU A 1 166 ? -9.448 -5.586 -1.086 1.00 98.00 166 LEU A CA 1
ATOM 1231 C C . LEU A 1 166 ? -9.154 -6.713 -0.099 1.00 98.00 166 LEU A C 1
ATOM 1233 O O . LEU A 1 166 ? -8.908 -7.851 -0.500 1.00 98.00 166 LEU A O 1
ATOM 1237 N N . ALA A 1 167 ? -9.220 -6.408 1.189 1.00 97.50 167 ALA A N 1
ATOM 1238 C CA . ALA A 1 167 ? -9.093 -7.366 2.267 1.00 97.50 167 ALA A CA 1
ATOM 1239 C C . ALA A 1 167 ? -10.256 -7.236 3.250 1.00 97.50 167 ALA A C 1
ATOM 1241 O O . ALA A 1 167 ? -10.775 -6.147 3.491 1.00 97.50 167 ALA A O 1
ATOM 1242 N N . PHE A 1 168 ? -10.646 -8.366 3.829 1.00 96.94 168 PHE A N 1
ATOM 1243 C CA . PHE A 1 168 ? -11.615 -8.441 4.908 1.00 96.94 168 PHE A CA 1
ATOM 1244 C C . PHE A 1 168 ? -11.103 -9.369 5.999 1.00 96.94 168 PHE A C 1
ATOM 1246 O O . PHE A 1 168 ? -10.747 -10.517 5.728 1.00 96.94 168 PHE A O 1
ATOM 1253 N N . SER A 1 169 ? -11.114 -8.887 7.236 1.00 96.44 169 SER A N 1
ATOM 1254 C CA . SER A 1 169 ? -10.664 -9.624 8.410 1.00 96.44 169 SER A CA 1
ATOM 1255 C C . SER A 1 169 ? -11.756 -9.654 9.469 1.00 96.44 169 SER A C 1
ATOM 1257 O O . SER A 1 169 ? -12.253 -8.614 9.895 1.00 96.44 169 SER A O 1
ATOM 1259 N N . LYS A 1 170 ? -12.122 -10.848 9.940 1.00 95.31 170 LYS A N 1
ATOM 1260 C CA . LYS A 1 170 ? -13.135 -11.016 10.989 1.00 95.31 170 LYS A CA 1
ATOM 1261 C C . LYS A 1 170 ? -12.825 -12.194 11.899 1.00 95.31 170 LYS A C 1
ATOM 1263 O O . LYS A 1 170 ? -12.318 -13.238 11.480 1.00 95.31 170 LYS A O 1
ATOM 1268 N N . ARG A 1 171 ? -13.201 -12.036 13.170 1.00 93.25 171 ARG A N 1
ATOM 1269 C CA . ARG A 1 171 ? -13.201 -13.115 14.155 1.00 93.25 171 ARG A CA 1
ATOM 1270 C C . ARG A 1 171 ? -14.593 -13.728 14.278 1.00 93.25 171 ARG A C 1
ATOM 1272 O O . ARG A 1 171 ? -15.524 -13.106 14.777 1.00 93.25 171 ARG A O 1
ATOM 1279 N N . TYR A 1 172 ? -14.718 -14.987 13.886 1.00 92.31 172 TYR A N 1
ATOM 1280 C CA . TYR A 1 172 ? -15.956 -15.753 13.941 1.00 92.31 172 TYR A CA 1
ATOM 1281 C C . TYR A 1 172 ? -16.066 -16.521 15.256 1.00 92.31 172 TYR A C 1
ATOM 1283 O O . TYR A 1 172 ? -15.193 -17.321 15.607 1.00 92.31 172 TYR A O 1
ATOM 1291 N N . GLN A 1 173 ? -17.162 -16.281 15.987 1.00 89.75 173 GLN A N 1
ATOM 1292 C CA . GLN A 1 173 ? -17.549 -17.025 17.199 1.00 89.75 173 GLN A CA 1
ATOM 1293 C C . GLN A 1 173 ? -16.413 -17.171 18.235 1.00 89.75 173 GLN A C 1
ATOM 1295 O O . GLN A 1 173 ? -16.328 -18.161 18.958 1.00 89.75 173 GLN A O 1
ATOM 1300 N N . ALA A 1 174 ? -15.507 -16.192 18.279 1.00 86.12 174 ALA A N 1
ATOM 1301 C CA . ALA A 1 174 ? -14.312 -16.154 19.116 1.00 86.12 174 ALA A CA 1
ATOM 1302 C C . ALA A 1 174 ? -13.269 -17.282 18.921 1.00 86.12 174 ALA A C 1
ATOM 1304 O O . ALA A 1 174 ? -12.221 -17.205 19.564 1.00 86.12 174 ALA A O 1
ATOM 1305 N N . TRP A 1 175 ? -13.478 -18.266 18.040 1.00 90.25 175 TRP A N 1
ATOM 1306 C CA . TRP A 1 175 ? -12.564 -19.407 17.860 1.00 90.25 175 TRP A CA 1
ATOM 1307 C C . TRP A 1 175 ? -11.805 -19.402 16.528 1.00 90.25 175 TRP A C 1
ATOM 1309 O O . TRP A 1 175 ? -10.746 -20.016 16.450 1.00 90.25 175 TRP A O 1
ATOM 1319 N N . LEU A 1 176 ? -12.301 -18.702 15.506 1.00 92.31 176 LEU A N 1
ATOM 1320 C CA . LEU A 1 176 ? -11.653 -18.589 14.199 1.00 92.31 176 LEU A CA 1
ATOM 1321 C C . LEU A 1 176 ? -11.388 -17.119 13.892 1.00 92.31 176 LEU A C 1
ATOM 1323 O O . LEU A 1 176 ? -12.323 -16.327 13.848 1.00 92.31 176 LEU A O 1
ATOM 1327 N N . SER A 1 177 ? -10.132 -16.756 13.668 1.00 94.00 177 SER A N 1
ATOM 1328 C CA . SER A 1 177 ? -9.783 -15.496 13.017 1.00 94.00 177 SER A CA 1
ATOM 1329 C C . SER A 1 177 ? -9.484 -15.797 11.561 1.00 94.00 177 SER A C 1
ATOM 1331 O O . SER A 1 177 ? -8.683 -16.687 11.283 1.00 94.00 177 SER A O 1
ATOM 1333 N N . ASN A 1 178 ? -10.125 -15.082 10.648 1.00 95.62 178 ASN A N 1
ATOM 1334 C CA . ASN A 1 178 ? -9.896 -15.222 9.219 1.00 95.62 178 ASN A CA 1
ATOM 1335 C C . ASN A 1 178 ? -9.637 -13.843 8.615 1.00 95.62 178 ASN A C 1
ATOM 1337 O O . ASN A 1 178 ? -10.303 -12.874 8.977 1.00 95.62 178 ASN A O 1
ATOM 1341 N N . SER A 1 179 ? -8.677 -13.790 7.702 1.00 95.56 179 SER A N 1
ATOM 1342 C CA . SER A 1 179 ? -8.450 -12.683 6.789 1.00 95.56 179 SER A CA 1
ATOM 1343 C C . SER A 1 179 ? -8.480 -13.228 5.369 1.00 95.56 179 SER A C 1
ATOM 1345 O O . SER A 1 179 ? -7.903 -14.277 5.090 1.00 95.56 179 SER A O 1
ATOM 1347 N N . SER A 1 180 ? -9.193 -12.553 4.482 1.00 96.44 180 SER A N 1
ATOM 1348 C CA . SER A 1 180 ? -9.237 -12.870 3.058 1.00 96.44 180 SER A CA 1
ATOM 1349 C C . SER A 1 180 ? -8.835 -11.627 2.288 1.00 96.44 180 SER A C 1
ATOM 1351 O O . SER A 1 180 ? -9.361 -10.554 2.565 1.00 96.44 180 SER A O 1
ATOM 1353 N N . ARG A 1 181 ? -7.922 -11.762 1.329 1.00 96.94 181 ARG A N 1
ATOM 1354 C CA . ARG A 1 181 ? -7.374 -10.653 0.548 1.00 96.94 181 ARG A CA 1
ATOM 1355 C C . ARG A 1 181 ? -7.324 -11.011 -0.925 1.00 96.94 181 ARG A C 1
ATOM 1357 O O . ARG A 1 181 ? -7.034 -12.151 -1.284 1.00 96.94 181 ARG A O 1
ATOM 1364 N N . VAL A 1 182 ? -7.563 -10.019 -1.766 1.00 97.56 182 VAL A N 1
ATOM 1365 C CA . VAL A 1 182 ? -7.267 -10.060 -3.192 1.00 97.56 182 VAL A CA 1
ATOM 1366 C C . VAL A 1 182 ? -6.391 -8.867 -3.546 1.00 97.56 182 VAL A C 1
ATOM 1368 O O . VAL A 1 182 ? -6.684 -7.754 -3.121 1.00 97.56 182 VAL A O 1
ATOM 1371 N N . VAL A 1 183 ? -5.330 -9.105 -4.311 1.00 97.38 183 VAL A N 1
ATOM 1372 C CA . VAL A 1 183 ? -4.497 -8.058 -4.917 1.00 97.38 183 VAL A CA 1
ATOM 1373 C C . VAL A 1 183 ? -4.499 -8.292 -6.418 1.00 97.38 183 VAL A C 1
ATOM 1375 O O . VAL A 1 183 ? -4.275 -9.418 -6.862 1.00 97.38 183 VAL A O 1
ATOM 1378 N N . TYR A 1 184 ? -4.795 -7.254 -7.189 1.00 97.81 184 TYR A N 1
ATOM 1379 C CA . TYR A 1 184 ? -4.905 -7.321 -8.639 1.00 97.81 184 TYR A CA 1
ATOM 1380 C C . TYR A 1 184 ? -4.072 -6.216 -9.280 1.00 97.81 184 TYR A C 1
ATOM 1382 O O . TYR A 1 184 ? -4.279 -5.037 -9.004 1.00 97.81 184 TYR A O 1
ATOM 1390 N N . SER A 1 185 ? -3.138 -6.613 -10.137 1.00 97.19 185 SER A N 1
ATOM 1391 C CA . SER A 1 185 ? -2.316 -5.733 -10.968 1.00 97.19 185 SER A CA 1
ATOM 1392 C C . SER A 1 185 ? -2.787 -5.845 -12.407 1.00 97.19 185 SER A C 1
ATOM 1394 O O . SER A 1 185 ? -3.034 -6.955 -12.874 1.00 97.19 185 SER A O 1
ATOM 1396 N N . PHE A 1 186 ? -2.953 -4.719 -13.093 1.00 97.06 186 PHE A N 1
ATOM 1397 C CA . PHE A 1 186 ? -3.477 -4.696 -14.454 1.00 97.06 186 PHE A CA 1
ATOM 1398 C C . PHE A 1 186 ? -3.097 -3.425 -15.206 1.00 97.06 186 PHE A C 1
ATOM 1400 O O . PHE A 1 186 ? -2.733 -2.406 -14.616 1.00 97.06 186 PHE A O 1
ATOM 1407 N N . GLY A 1 187 ? -3.271 -3.474 -16.527 1.00 94.38 187 GLY A N 1
ATOM 1408 C CA . GLY A 1 187 ? -3.075 -2.321 -17.403 1.00 94.38 187 GLY A CA 1
ATOM 1409 C C . GLY A 1 187 ? -1.618 -2.070 -17.776 1.00 94.38 187 GLY A C 1
ATOM 1410 O O . GLY A 1 187 ? -1.314 -0.977 -18.233 1.00 94.38 187 GLY A O 1
ATOM 1411 N N . GLN A 1 188 ? -0.736 -3.058 -17.586 1.00 95.19 188 GLN A N 1
ATOM 1412 C CA . GLN A 1 188 ? 0.636 -2.968 -18.067 1.00 95.19 188 GLN A CA 1
ATOM 1413 C C . GLN A 1 188 ? 0.696 -3.214 -19.575 1.00 95.19 188 GLN A C 1
ATOM 1415 O O . GLN A 1 188 ? 0.364 -4.306 -20.041 1.00 95.19 188 GLN A O 1
ATOM 1420 N N . GLU A 1 189 ? 1.155 -2.226 -20.336 1.00 92.81 189 GLU A N 1
ATOM 1421 C CA . GLU A 1 189 ? 1.237 -2.286 -21.797 1.00 92.81 189 GLU A CA 1
ATOM 1422 C C . GLU A 1 189 ? 2.695 -2.234 -22.254 1.00 92.81 189 GLU A C 1
ATOM 1424 O O . GLU A 1 189 ? 3.270 -1.166 -22.418 1.00 92.81 189 GLU A O 1
ATOM 1429 N N . ARG A 1 190 ? 3.288 -3.413 -22.468 1.00 93.06 190 ARG A N 1
ATOM 1430 C CA . ARG A 1 190 ? 4.703 -3.540 -22.832 1.00 93.06 190 ARG A CA 1
ATOM 1431 C C . ARG A 1 190 ? 4.947 -3.328 -24.319 1.00 93.06 190 ARG A C 1
ATOM 1433 O O . ARG A 1 190 ? 4.274 -3.925 -25.169 1.00 93.06 190 ARG A O 1
ATOM 1440 N N . ASP A 1 191 ? 5.998 -2.582 -24.632 1.00 91.38 191 ASP A N 1
ATOM 1441 C CA . ASP A 1 191 ? 6.399 -2.320 -26.005 1.00 91.38 191 ASP A CA 1
ATOM 1442 C C . ASP A 1 191 ? 6.952 -3.572 -26.695 1.00 91.38 191 ASP A C 1
ATOM 1444 O O . ASP A 1 191 ? 7.468 -4.506 -26.079 1.00 91.38 191 ASP A O 1
ATOM 1448 N N . ASN A 1 192 ? 6.864 -3.595 -28.029 1.00 89.25 192 ASN A N 1
ATOM 1449 C CA . ASN A 1 192 ? 7.406 -4.666 -28.875 1.00 89.25 192 ASN A CA 1
ATOM 1450 C C . ASN A 1 192 ? 6.901 -6.084 -28.530 1.00 89.25 192 ASN A C 1
ATOM 1452 O O . ASN A 1 192 ? 7.558 -7.072 -28.866 1.00 89.25 192 ASN A O 1
ATOM 1456 N N . ASN A 1 193 ? 5.721 -6.199 -27.907 1.00 84.12 193 ASN A N 1
ATOM 1457 C CA . ASN A 1 193 ? 5.188 -7.450 -27.353 1.00 84.12 193 ASN A CA 1
ATOM 1458 C C . ASN A 1 193 ? 6.125 -8.100 -26.320 1.00 84.12 193 ASN A C 1
ATOM 1460 O O . ASN A 1 193 ? 6.181 -9.331 -26.218 1.00 84.12 193 ASN A O 1
ATOM 1464 N N . ALA A 1 194 ? 6.894 -7.294 -25.583 1.00 89.94 194 ALA A N 1
ATOM 1465 C CA . ALA A 1 194 ? 7.656 -7.793 -24.452 1.00 89.94 194 ALA A CA 1
ATOM 1466 C C . ALA A 1 194 ? 6.712 -8.394 -23.398 1.00 89.94 194 ALA A C 1
ATOM 1468 O O . ALA A 1 194 ? 5.515 -8.108 -23.338 1.00 89.94 194 ALA A O 1
ATOM 1469 N N . GLN A 1 195 ? 7.251 -9.297 -22.584 1.00 90.44 195 GLN A N 1
ATOM 1470 C CA . GLN A 1 195 ? 6.459 -9.981 -21.573 1.00 90.44 195 GLN A CA 1
ATOM 1471 C C . GLN A 1 195 ? 6.033 -8.983 -20.488 1.00 90.44 195 GLN A C 1
ATOM 1473 O O . GLN A 1 195 ? 6.880 -8.275 -19.940 1.00 90.44 195 GLN A O 1
ATOM 1478 N N . GLN A 1 196 ? 4.737 -8.954 -20.168 1.00 93.81 196 GLN A N 1
ATOM 1479 C CA . GLN A 1 196 ? 4.231 -8.269 -18.978 1.00 93.81 196 GLN A CA 1
ATOM 1480 C C . GLN A 1 196 ? 4.854 -8.890 -17.726 1.00 93.81 196 GLN A C 1
ATOM 1482 O O . GLN A 1 196 ? 5.173 -10.074 -17.706 1.00 93.81 196 GLN A O 1
ATOM 1487 N N . THR A 1 197 ? 5.007 -8.099 -16.682 1.00 93.44 197 THR A N 1
ATOM 1488 C CA . THR A 1 197 ? 5.553 -8.429 -15.361 1.00 93.44 197 THR A CA 1
ATOM 1489 C C . THR A 1 197 ? 4.581 -8.060 -14.236 1.00 93.44 197 THR A C 1
ATOM 1491 O O . THR A 1 197 ? 4.737 -8.571 -13.127 1.00 93.44 197 THR A O 1
ATOM 1494 N N . ALA A 1 198 ? 3.569 -7.234 -14.526 1.00 93.81 198 ALA A N 1
ATOM 1495 C CA . ALA A 1 198 ? 2.587 -6.708 -13.580 1.00 93.81 198 ALA A CA 1
ATOM 1496 C C . ALA A 1 198 ? 1.145 -6.764 -14.126 1.00 93.81 198 ALA A C 1
ATOM 1498 O O . ALA A 1 198 ? 0.434 -5.761 -14.191 1.00 93.81 198 ALA A O 1
ATOM 1499 N N . ASP A 1 199 ? 0.711 -7.960 -14.518 1.00 95.19 199 ASP A N 1
ATOM 1500 C CA . ASP A 1 199 ? -0.665 -8.247 -14.931 1.00 95.19 199 ASP A CA 1
ATOM 1501 C C . ASP A 1 199 ? -1.071 -9.599 -14.343 1.00 95.19 199 ASP A C 1
ATOM 1503 O O . ASP A 1 199 ? -0.531 -10.647 -14.708 1.00 95.19 199 ASP A O 1
ATOM 1507 N N . GLY A 1 200 ? -1.939 -9.581 -13.338 1.00 96.38 200 GLY A N 1
ATOM 1508 C CA . GLY A 1 200 ? -2.311 -10.784 -12.613 1.00 96.38 200 GLY A CA 1
ATOM 1509 C C . GLY A 1 200 ? -2.967 -10.511 -11.274 1.00 96.38 200 GLY A C 1
ATOM 1510 O O . GLY A 1 200 ? -2.924 -9.411 -10.726 1.00 96.38 200 GLY A O 1
ATOM 1511 N N . VAL A 1 201 ? -3.586 -11.552 -10.728 1.00 97.69 201 VAL A N 1
ATOM 1512 C CA . VAL A 1 201 ? -4.352 -11.491 -9.480 1.00 97.69 201 VAL A CA 1
ATOM 1513 C C . VAL A 1 201 ? -3.876 -12.558 -8.510 1.00 97.69 201 VAL A C 1
ATOM 1515 O O . VAL A 1 201 ? -3.622 -13.697 -8.901 1.00 97.69 201 VAL A O 1
ATOM 1518 N N . ILE A 1 202 ? -3.788 -12.210 -7.231 1.00 96.94 202 ILE A N 1
ATOM 1519 C CA . ILE A 1 202 ? -3.557 -13.162 -6.151 1.00 96.94 202 ILE A CA 1
ATOM 1520 C C . ILE A 1 202 ? -4.683 -13.093 -5.130 1.00 96.94 202 ILE A C 1
ATOM 1522 O O . ILE A 1 202 ? -5.125 -12.019 -4.727 1.00 96.94 202 ILE A O 1
ATOM 1526 N N . PHE A 1 203 ? -5.122 -14.265 -4.688 1.00 97.12 203 PHE A N 1
ATOM 1527 C CA . PHE A 1 203 ? -6.012 -14.431 -3.550 1.00 97.12 203 PHE A CA 1
ATOM 1528 C C . PHE A 1 203 ? -5.217 -14.996 -2.384 1.00 97.12 203 PHE A C 1
ATOM 1530 O O . PHE A 1 203 ? -4.441 -15.933 -2.569 1.00 97.12 203 PHE A O 1
ATOM 1537 N N . LEU A 1 204 ? -5.440 -14.462 -1.188 1.00 95.88 204 LEU A N 1
ATOM 1538 C CA . LEU A 1 204 ? -4.854 -14.939 0.054 1.00 95.88 204 LEU A CA 1
ATOM 1539 C C . LEU A 1 204 ? -5.969 -15.182 1.064 1.00 95.88 204 LEU A C 1
ATOM 1541 O O . LEU A 1 204 ? -6.882 -14.372 1.203 1.00 95.88 204 LEU A O 1
ATOM 1545 N N . ILE A 1 205 ? -5.888 -16.297 1.776 1.00 95.81 205 ILE A N 1
ATOM 1546 C CA . ILE A 1 205 ? -6.773 -16.606 2.893 1.00 95.81 205 ILE A CA 1
ATOM 1547 C C . ILE A 1 205 ? -5.895 -17.012 4.063 1.00 95.81 205 ILE A C 1
ATOM 1549 O O . ILE A 1 205 ? -5.247 -18.057 4.033 1.00 95.81 205 ILE A O 1
ATOM 1553 N N . GLU A 1 206 ? -5.906 -16.203 5.107 1.00 94.44 206 GLU A N 1
ATOM 1554 C CA . GLU A 1 206 ? -5.117 -16.383 6.314 1.00 94.44 206 GLU A CA 1
ATOM 1555 C C . GLU A 1 206 ? -6.053 -16.734 7.462 1.00 94.44 206 GLU A C 1
ATOM 1557 O O . GLU A 1 206 ? -7.076 -16.084 7.678 1.00 94.44 206 GLU A O 1
ATOM 1562 N N . ASN A 1 207 ? -5.737 -17.788 8.205 1.00 94.38 207 ASN A N 1
ATOM 1563 C CA . ASN A 1 207 ? -6.590 -18.247 9.291 1.00 94.38 207 ASN A CA 1
ATOM 1564 C C . ASN A 1 207 ? -5.770 -18.554 10.526 1.00 94.38 207 ASN A C 1
ATOM 1566 O O . ASN A 1 207 ? -4.680 -19.118 10.441 1.00 94.38 207 ASN A O 1
ATOM 1570 N N . SER A 1 208 ? -6.360 -18.290 11.685 1.00 93.75 208 SER A N 1
ATOM 1571 C CA . SER A 1 208 ? -5.853 -18.774 12.958 1.00 93.75 208 SER A CA 1
ATOM 1572 C C . SER A 1 208 ? -6.972 -19.291 13.852 1.00 93.75 208 SER A C 1
ATOM 1574 O O . SER A 1 208 ? -8.073 -18.738 13.914 1.00 93.75 208 SER A O 1
ATOM 1576 N N . LEU A 1 209 ? -6.682 -20.384 14.555 1.00 92.44 209 LEU A N 1
ATOM 1577 C CA . LEU A 1 209 ? -7.590 -20.976 15.526 1.00 92.44 209 LEU A CA 1
ATOM 1578 C C . LEU A 1 209 ? -7.241 -20.471 16.919 1.00 92.44 209 LEU A C 1
ATOM 1580 O O . LEU A 1 209 ? -6.162 -20.736 17.449 1.00 92.44 209 LEU A O 1
ATOM 1584 N N . ILE A 1 210 ? -8.188 -19.779 17.538 1.00 89.81 210 ILE A N 1
ATOM 1585 C CA . ILE A 1 210 ? -8.062 -19.310 18.909 1.00 89.81 210 ILE A CA 1
ATOM 1586 C C . ILE A 1 210 ? -8.400 -20.466 19.843 1.00 89.81 210 ILE A C 1
ATOM 1588 O O . ILE A 1 210 ? -9.552 -20.866 20.019 1.00 89.81 210 ILE A O 1
ATOM 1592 N N . THR A 1 211 ? -7.353 -21.022 20.438 1.00 87.00 211 THR A N 1
ATOM 1593 C CA . THR A 1 211 ? -7.454 -22.167 21.338 1.00 87.00 211 THR A CA 1
ATOM 1594 C C . THR A 1 211 ? -7.731 -21.700 22.767 1.00 87.00 211 THR A C 1
ATOM 1596 O O . THR A 1 211 ? -7.715 -20.512 23.079 1.00 87.00 211 THR A O 1
ATOM 1599 N N . ARG A 1 212 ? -7.939 -22.646 23.690 1.00 85.62 212 ARG A N 1
ATOM 1600 C CA . ARG A 1 212 ? -8.083 -22.347 25.129 1.00 85.62 212 ARG A CA 1
ATOM 1601 C C . ARG A 1 212 ? -6.798 -21.799 25.769 1.00 85.62 212 ARG A C 1
ATOM 1603 O O . ARG A 1 212 ? -6.846 -21.334 26.902 1.00 85.62 212 ARG A O 1
ATOM 1610 N N . LYS A 1 213 ? -5.659 -21.879 25.070 1.00 86.12 213 LYS A N 1
ATOM 1611 C CA . LYS A 1 213 ? -4.369 -21.300 25.470 1.00 86.12 213 LYS A CA 1
ATOM 1612 C C . LYS A 1 213 ? -3.878 -20.350 24.368 1.00 86.12 213 LYS A C 1
ATOM 1614 O O . LYS A 1 213 ? -2.859 -20.634 23.737 1.00 86.12 213 LYS A O 1
ATOM 1619 N N . PRO A 1 214 ? -4.588 -19.235 24.123 1.00 77.94 214 PRO A N 1
ATOM 1620 C CA . PRO A 1 214 ? -4.321 -18.362 22.979 1.00 77.94 214 PRO A CA 1
ATOM 1621 C C . PRO A 1 214 ? -2.929 -17.718 23.025 1.00 77.94 214 PRO A C 1
ATOM 1623 O O . PRO A 1 214 ? -2.403 -17.329 21.996 1.00 77.94 214 PRO A O 1
ATOM 1626 N N . SER A 1 215 ? -2.295 -17.651 24.197 1.00 83.88 215 SER A N 1
ATOM 1627 C CA . SER A 1 215 ? -0.930 -17.129 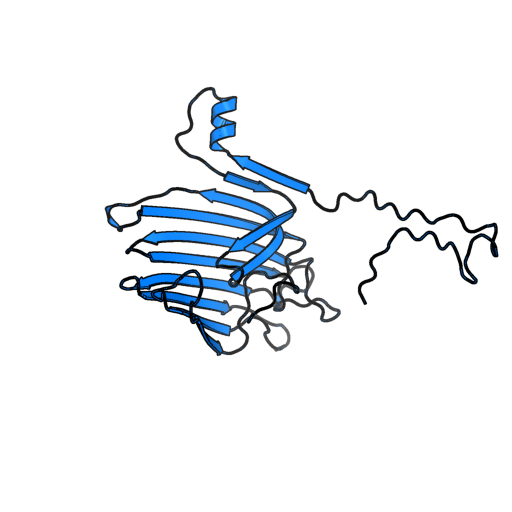24.354 1.00 83.88 215 SER A CA 1
ATOM 1628 C C . SER A 1 215 ? 0.169 -18.181 24.166 1.00 83.88 215 SER A C 1
ATOM 1630 O O . SER A 1 215 ? 1.344 -17.851 24.257 1.00 83.88 215 SER A O 1
ATOM 1632 N N . THR A 1 216 ? -0.178 -19.458 23.986 1.00 86.56 216 THR A N 1
ATOM 1633 C CA . THR A 1 216 ? 0.800 -20.563 23.923 1.00 86.56 216 THR A CA 1
ATOM 1634 C C . THR A 1 216 ? 0.663 -21.386 22.653 1.00 86.56 216 THR A C 1
ATOM 1636 O O . THR A 1 216 ? 1.645 -21.937 22.169 1.00 86.56 216 THR A O 1
ATOM 1639 N N . TRP A 1 217 ? -0.555 -21.513 22.127 1.00 83.69 217 TRP A N 1
ATOM 1640 C CA . TRP A 1 217 ? -0.817 -22.342 20.963 1.00 83.69 217 TRP A CA 1
ATOM 1641 C C . TRP A 1 217 ? -1.934 -21.738 20.119 1.00 83.69 217 TRP A C 1
ATOM 1643 O O . TRP A 1 217 ? -3.101 -21.736 20.519 1.00 83.69 217 TRP A O 1
ATOM 1653 N N . VAL A 1 218 ? -1.557 -21.240 18.945 1.00 89.62 218 VAL A N 1
ATOM 1654 C CA . VAL A 1 218 ? -2.462 -20.701 17.928 1.00 89.62 218 VAL A CA 1
ATOM 1655 C C . VAL A 1 218 ? -2.072 -21.342 16.598 1.00 89.62 218 VAL A C 1
ATOM 1657 O O . VAL A 1 218 ? -1.123 -20.895 15.956 1.00 89.62 218 VAL A O 1
ATOM 1660 N N . PRO A 1 219 ? -2.734 -22.441 16.201 1.00 92.44 219 PRO A N 1
ATOM 1661 C CA . PRO A 1 219 ? -2.571 -23.001 14.868 1.00 92.44 219 PRO A CA 1
ATOM 1662 C C . PRO A 1 219 ? -2.948 -21.962 13.822 1.00 92.44 219 PRO A C 1
ATOM 1664 O O . PRO A 1 219 ? -3.995 -21.323 13.952 1.00 92.44 219 PRO A O 1
ATOM 1667 N N . TYR A 1 220 ? -2.133 -21.845 12.781 1.00 91.19 220 TYR A N 1
ATOM 1668 C CA . TYR A 1 220 ? -2.420 -21.003 11.631 1.00 91.19 220 TYR A CA 1
ATOM 1669 C C . TYR A 1 220 ? -2.326 -21.812 10.340 1.00 91.19 220 TYR A C 1
ATOM 1671 O O . TYR A 1 220 ? -1.588 -22.797 10.258 1.00 91.19 220 TYR A O 1
ATOM 1679 N N . PHE A 1 221 ? -3.114 -21.416 9.349 1.00 93.19 221 PHE A N 1
ATOM 1680 C CA . PHE A 1 221 ? -3.083 -21.988 8.011 1.00 93.19 221 PHE A CA 1
ATOM 1681 C C . PHE A 1 221 ? -3.422 -20.905 6.998 1.00 93.19 221 PHE A C 1
ATOM 1683 O O . PHE A 1 221 ? -4.487 -20.282 7.054 1.00 93.19 221 PHE A O 1
ATOM 1690 N N . ASN A 1 222 ? -2.493 -20.715 6.069 1.00 93.31 222 ASN A N 1
ATOM 1691 C CA . ASN A 1 222 ? -2.570 -19.696 5.042 1.00 93.31 222 ASN A CA 1
ATOM 1692 C C . ASN A 1 222 ? -2.602 -20.387 3.682 1.00 93.31 222 ASN A C 1
ATOM 1694 O O . ASN A 1 222 ? -1.802 -21.284 3.413 1.00 93.31 222 ASN A O 1
ATOM 1698 N N . PHE A 1 223 ? -3.535 -19.969 2.842 1.00 94.75 223 PHE A N 1
ATOM 1699 C CA . PHE A 1 223 ? -3.680 -20.433 1.474 1.00 94.75 223 PHE A CA 1
ATOM 1700 C C . PHE A 1 223 ? -3.529 -19.254 0.536 1.00 94.75 223 PHE A C 1
ATOM 1702 O O . PHE A 1 223 ? -3.932 -18.138 0.861 1.00 94.75 223 PHE A O 1
ATOM 1709 N N . PHE A 1 224 ? -2.988 -19.522 -0.641 1.00 95.44 224 PHE A N 1
ATOM 1710 C CA . PHE A 1 224 ? -2.870 -18.525 -1.681 1.00 95.44 224 PHE A CA 1
ATOM 1711 C C . PHE A 1 224 ? -3.050 -19.156 -3.053 1.00 95.44 224 PHE A C 1
ATOM 1713 O O . PHE A 1 224 ? -2.745 -20.333 -3.257 1.00 95.44 224 PHE A O 1
ATOM 1720 N N . ALA A 1 225 ? -3.539 -18.356 -3.990 1.00 96.44 225 ALA A N 1
ATOM 1721 C CA . ALA A 1 225 ? -3.620 -18.710 -5.396 1.00 96.44 225 ALA A CA 1
ATOM 1722 C C . ALA A 1 225 ? -3.328 -17.462 -6.227 1.00 96.44 225 ALA A C 1
ATOM 1724 O O . ALA A 1 225 ? -4.112 -16.514 -6.207 1.00 96.44 225 ALA A O 1
ATOM 1725 N N . GLY A 1 226 ? -2.185 -17.464 -6.912 1.00 96.12 226 GLY A N 1
ATOM 1726 C CA . GLY A 1 226 ? -1.800 -16.440 -7.880 1.00 96.12 226 GLY A CA 1
ATOM 1727 C C . GLY A 1 226 ? -2.089 -16.905 -9.304 1.00 96.12 226 GLY A C 1
ATOM 1728 O O . GLY A 1 226 ? -1.878 -18.076 -9.629 1.00 96.12 226 GLY A O 1
ATOM 1729 N N . PHE A 1 227 ? -2.563 -15.992 -10.143 1.00 96.50 227 PHE A N 1
ATOM 1730 C CA . PHE A 1 227 ? -2.819 -16.210 -11.562 1.00 96.50 227 PHE A CA 1
ATOM 1731 C C . PHE A 1 227 ? -2.078 -15.147 -12.376 1.00 96.50 227 PHE A C 1
ATOM 1733 O O . PHE A 1 227 ? -2.188 -13.959 -12.076 1.00 96.50 227 PHE A O 1
ATOM 1740 N N . ASP A 1 228 ? -1.365 -15.597 -13.410 1.00 95.06 228 ASP A N 1
ATOM 1741 C CA . ASP A 1 228 ? -0.470 -14.785 -14.246 1.00 95.06 228 ASP A CA 1
ATOM 1742 C C . ASP A 1 228 ? 0.690 -14.154 -13.451 1.00 95.06 228 ASP A C 1
ATOM 1744 O O . ASP A 1 228 ? 1.457 -14.904 -12.839 1.00 95.06 228 ASP A O 1
ATOM 1748 N N . ARG A 1 229 ? 0.840 -12.822 -13.443 1.00 94.12 229 ARG A N 1
ATOM 1749 C CA . ARG A 1 229 ? 1.932 -12.097 -12.772 1.00 94.12 229 ARG A CA 1
ATOM 1750 C C . ARG A 1 229 ? 1.383 -11.032 -11.820 1.00 94.12 229 ARG A C 1
ATOM 1752 O O . ARG A 1 229 ? 1.447 -9.840 -12.124 1.00 94.12 229 ARG A O 1
ATOM 1759 N N . PRO A 1 230 ? 0.804 -11.451 -10.682 1.00 94.44 230 PRO A N 1
ATOM 1760 C CA . PRO A 1 230 ? 0.350 -10.512 -9.671 1.00 94.44 230 PRO A CA 1
ATOM 1761 C C . PRO A 1 230 ? 1.544 -9.767 -9.073 1.00 94.44 230 PRO A C 1
ATOM 1763 O O . PRO A 1 230 ? 2.584 -10.367 -8.811 1.00 94.44 230 PRO A O 1
ATOM 1766 N N . GLN A 1 231 ? 1.361 -8.478 -8.817 1.00 94.06 231 GLN A N 1
ATOM 1767 C CA . GLN A 1 231 ? 2.325 -7.629 -8.129 1.00 94.06 231 GLN A CA 1
ATOM 1768 C C . GLN A 1 231 ? 1.655 -6.933 -6.943 1.00 94.06 231 GLN A C 1
ATOM 1770 O O . GLN A 1 231 ? 0.433 -6.785 -6.868 1.00 94.06 231 GLN A O 1
ATOM 1775 N N . SER A 1 232 ? 2.460 -6.487 -5.990 1.00 94.00 232 SER A N 1
ATOM 1776 C CA . SER A 1 232 ? 2.046 -5.498 -4.991 1.00 94.00 232 SER A CA 1
ATOM 1777 C C . SER A 1 232 ? 2.021 -4.085 -5.587 1.00 94.00 232 SER A C 1
ATOM 1779 O O . SER A 1 232 ? 2.433 -3.889 -6.730 1.00 94.00 232 SER A O 1
ATOM 1781 N N . ALA A 1 233 ? 1.554 -3.088 -4.830 1.00 93.00 233 ALA A N 1
ATOM 1782 C CA . ALA A 1 233 ? 1.671 -1.688 -5.238 1.00 93.00 233 ALA A CA 1
ATOM 1783 C C . ALA A 1 233 ? 3.123 -1.207 -5.132 1.00 93.00 233 ALA A C 1
ATOM 1785 O O . ALA A 1 233 ? 3.712 -0.840 -6.133 1.00 93.00 233 ALA A O 1
ATOM 1786 N N . ALA A 1 234 ? 3.741 -1.275 -3.958 1.00 91.12 234 ALA A N 1
ATOM 1787 C CA . ALA A 1 234 ? 5.171 -1.005 -3.797 1.00 91.12 234 ALA A CA 1
ATOM 1788 C C . ALA A 1 234 ? 5.700 -1.824 -2.627 1.00 91.12 234 ALA A C 1
ATOM 1790 O O . ALA A 1 234 ? 5.076 -1.846 -1.563 1.00 91.12 234 ALA A O 1
ATOM 1791 N N . ARG A 1 235 ? 6.803 -2.541 -2.833 1.00 88.25 235 ARG A N 1
ATOM 1792 C CA . ARG A 1 235 ? 7.410 -3.386 -1.802 1.00 88.25 235 ARG A CA 1
ATOM 1793 C C . ARG A 1 235 ? 8.919 -3.391 -1.947 1.00 88.25 235 ARG A C 1
ATOM 1795 O O . ARG A 1 235 ? 9.447 -3.763 -2.995 1.00 88.25 235 ARG A O 1
ATOM 1802 N N . ALA A 1 236 ? 9.605 -3.045 -0.864 1.00 78.06 236 ALA A N 1
ATOM 1803 C CA . ALA A 1 236 ? 11.053 -3.130 -0.802 1.00 78.06 236 ALA A CA 1
ATOM 1804 C C . ALA A 1 236 ? 11.513 -4.590 -0.977 1.00 78.06 236 ALA A C 1
ATOM 1806 O O . ALA A 1 236 ? 10.925 -5.512 -0.408 1.00 78.06 236 ALA A O 1
ATOM 1807 N N . GLY A 1 237 ? 12.619 -4.820 -1.693 1.00 64.31 237 GLY A N 1
ATOM 1808 C CA . GLY A 1 237 ? 13.119 -6.175 -1.987 1.00 64.31 237 GLY A CA 1
ATOM 1809 C C . GLY A 1 237 ? 13.448 -7.041 -0.754 1.00 64.31 237 GLY A C 1
ATOM 1810 O O . GLY A 1 237 ? 13.568 -8.259 -0.866 1.00 64.31 237 GLY A O 1
ATOM 1811 N N . GLY A 1 238 ? 13.569 -6.435 0.434 1.00 60.81 238 GLY A N 1
ATOM 1812 C CA . GLY A 1 238 ? 13.769 -7.124 1.715 1.00 60.81 238 GLY A CA 1
ATOM 1813 C C . GLY A 1 238 ? 12.487 -7.530 2.454 1.00 60.81 238 GLY A C 1
ATOM 1814 O O . GLY A 1 238 ? 12.581 -8.231 3.460 1.00 60.81 238 GLY A O 1
ATOM 1815 N N . ALA A 1 239 ? 11.309 -7.122 1.975 1.00 61.81 239 ALA A N 1
ATOM 1816 C CA . ALA A 1 239 ? 10.022 -7.352 2.635 1.00 61.81 239 ALA A CA 1
ATOM 1817 C C . ALA A 1 239 ? 9.629 -8.844 2.700 1.00 61.81 239 ALA A C 1
ATOM 1819 O O . ALA A 1 239 ? 8.868 -9.268 3.571 1.00 61.81 239 ALA A O 1
ATOM 1820 N N . GLY A 1 240 ? 10.179 -9.676 1.803 1.00 62.38 240 GLY A N 1
ATOM 1821 C CA . GLY A 1 240 ? 9.890 -11.110 1.731 1.00 62.38 240 GLY A CA 1
ATOM 1822 C C . GLY A 1 240 ? 8.400 -11.417 1.516 1.00 62.38 240 GLY A C 1
ATOM 1823 O O . GLY A 1 240 ? 7.574 -10.531 1.318 1.00 62.38 240 GLY A O 1
ATOM 1824 N N . GLY A 1 241 ? 8.021 -12.694 1.554 1.00 66.81 241 GLY A N 1
ATOM 1825 C CA . GLY A 1 241 ? 6.622 -13.104 1.395 1.00 66.81 241 GLY A CA 1
ATOM 1826 C C . GLY A 1 241 ? 6.288 -13.591 -0.012 1.00 66.81 241 GLY A C 1
ATOM 1827 O O . GLY A 1 241 ? 7.103 -14.256 -0.644 1.00 66.81 241 GLY A O 1
ATOM 1828 N N . ILE A 1 242 ? 5.041 -13.377 -0.432 1.00 70.06 242 ILE A N 1
ATOM 1829 C CA . ILE A 1 242 ? 4.425 -14.110 -1.548 1.00 70.06 242 ILE A CA 1
ATOM 1830 C C . ILE A 1 242 ? 4.250 -13.318 -2.843 1.00 70.06 242 ILE A C 1
ATOM 1832 O O . ILE A 1 242 ? 3.937 -13.907 -3.877 1.00 70.06 242 ILE A O 1
ATOM 1836 N N . LEU A 1 243 ? 4.436 -12.005 -2.748 1.00 63.59 243 LEU A N 1
ATOM 1837 C CA . LEU A 1 243 ? 4.489 -11.048 -3.844 1.00 63.59 243 LEU A CA 1
ATOM 1838 C C . LEU A 1 243 ? 5.864 -10.392 -3.831 1.00 63.59 243 LEU A C 1
ATOM 1840 O O . LEU A 1 243 ? 6.293 -10.027 -2.711 1.00 63.59 243 LEU A O 1
#

Sequence (243 aa):
DGQGDFTRCEIFGDDAPNNDPGRKCDLQSDGNLDALFLEGDGGAIYSGLSGEYSSIDVPFAVGLMPLLFQNGIWLEDAFTGAAVTIPALNSPLLDITNMDFTFFAGIDKVTNPGILDNDGLTADHNVNIYGAAAFIDASEGYWEAGIAHLDGESGLDDQSFTNVTLAFSKRYQAWLSNSSRVVYSFGQERDNNAQQTADGVIFLIENSLITRKPSTWVPYFNFFAGFDRPQSAARAGGAGGIL

Radius of gyration: 23.36 Å; Cα contacts (8 Å, |Δi|>4): 578; chains: 1; bounding box: 81×54×54 Å